Protein AF-A0A4Z1EQ55-F1 (afdb_monomer_lite)

Structure (mmCIF, N/CA/C/O backbone):
data_AF-A0A4Z1EQ55-F1
#
_entry.id   AF-A0A4Z1EQ55-F1
#
loop_
_atom_site.group_PDB
_atom_site.id
_atom_site.type_symbol
_atom_site.label_atom_id
_atom_site.label_alt_id
_atom_site.label_comp_id
_atom_site.label_asym_id
_atom_site.label_entity_id
_atom_site.label_seq_id
_atom_site.pdbx_PDB_ins_code
_atom_site.Cartn_x
_atom_site.Cartn_y
_atom_site.Cartn_z
_atom_site.occupancy
_atom_site.B_iso_or_equiv
_atom_site.auth_seq_id
_atom_site.auth_comp_id
_atom_site.auth_asym_id
_atom_site.auth_atom_id
_atom_site.pdbx_PDB_model_num
ATOM 1 N N . MET A 1 1 ? -54.665 20.980 45.631 1.00 41.47 1 MET A N 1
ATOM 2 C CA . MET A 1 1 ? -55.310 22.143 44.992 1.00 41.47 1 MET A CA 1
ATOM 3 C C . MET A 1 1 ? -54.298 23.265 45.057 1.00 41.47 1 MET A C 1
ATOM 5 O O . MET A 1 1 ? -54.030 23.751 46.146 1.00 41.47 1 MET A O 1
ATOM 9 N N . SER A 1 2 ? -53.637 23.536 43.936 1.00 49.72 2 SER A N 1
ATOM 10 C CA . SER A 1 2 ? -52.621 24.579 43.805 1.00 49.72 2 SER A CA 1
ATOM 11 C C . SER A 1 2 ? -53.107 25.503 42.703 1.00 49.72 2 SER A C 1
ATOM 13 O O . SER A 1 2 ? -53.212 25.076 41.554 1.00 49.72 2 SER A O 1
ATOM 15 N N . ASP A 1 3 ? -53.480 26.716 43.094 1.00 52.88 3 ASP A N 1
ATOM 16 C CA . ASP A 1 3 ? -53.973 27.743 42.189 1.00 52.88 3 ASP A CA 1
ATOM 17 C C . ASP A 1 3 ? -52.806 28.380 41.434 1.00 52.88 3 ASP A C 1
ATOM 19 O O . ASP A 1 3 ? -51.793 28.786 42.006 1.00 52.88 3 ASP A O 1
ATOM 23 N N . ILE A 1 4 ? -52.971 28.419 40.117 1.00 52.09 4 ILE A N 1
ATOM 24 C CA . ILE A 1 4 ? -52.091 29.052 39.144 1.00 52.09 4 ILE A CA 1
ATOM 25 C C . ILE A 1 4 ? -52.452 30.539 39.114 1.00 52.09 4 ILE A C 1
ATOM 27 O O . ILE A 1 4 ? -53.600 30.881 38.834 1.00 52.09 4 ILE A O 1
ATOM 31 N N . LEU A 1 5 ? -51.480 31.423 39.350 1.00 62.03 5 LEU A N 1
ATOM 32 C CA . LEU A 1 5 ? -51.608 32.843 39.025 1.00 62.03 5 LEU A CA 1
ATOM 33 C C . LEU A 1 5 ? -50.618 33.216 37.926 1.00 62.03 5 LEU A C 1
ATOM 35 O O . LEU A 1 5 ? -49.401 33.185 38.091 1.00 62.03 5 LEU A O 1
ATOM 39 N N . TYR A 1 6 ? -51.222 33.541 36.791 1.00 42.06 6 TYR A N 1
ATOM 40 C CA . TYR A 1 6 ? -50.649 34.104 35.585 1.00 42.06 6 TYR A CA 1
ATOM 41 C C . TYR A 1 6 ? -50.314 35.582 35.838 1.00 42.06 6 TYR A C 1
ATOM 43 O O . TYR A 1 6 ? -51.190 36.345 36.244 1.00 42.06 6 TYR A O 1
ATOM 51 N N . ILE A 1 7 ? -49.070 35.992 35.589 1.00 56.12 7 ILE A N 1
ATOM 52 C CA . ILE A 1 7 ? -48.689 37.402 35.447 1.00 56.12 7 ILE A CA 1
ATOM 53 C C . ILE A 1 7 ? -48.010 37.524 34.087 1.00 56.12 7 ILE A C 1
ATOM 55 O O . ILE A 1 7 ? -46.951 36.940 33.863 1.00 56.12 7 ILE A O 1
ATOM 59 N N . GLY A 1 8 ? -48.671 38.236 33.178 1.00 42.28 8 GLY A N 1
ATOM 60 C CA . GLY A 1 8 ? -48.109 38.648 31.900 1.00 42.28 8 GLY A CA 1
ATOM 61 C C . GLY A 1 8 ? -47.248 39.898 32.049 1.00 42.28 8 GLY A C 1
ATOM 62 O O . GLY A 1 8 ? -47.454 40.681 32.971 1.00 42.28 8 GLY A O 1
ATOM 63 N N . ASN A 1 9 ? -46.324 40.070 31.109 1.00 49.31 9 ASN A N 1
ATOM 64 C CA . ASN A 1 9 ? -45.778 41.357 30.697 1.00 49.31 9 ASN A CA 1
ATOM 65 C C . ASN A 1 9 ? -45.553 41.275 29.182 1.00 49.31 9 ASN A C 1
ATOM 67 O O . ASN A 1 9 ? -44.749 40.466 28.718 1.00 49.31 9 ASN A O 1
ATOM 71 N N . ASP A 1 10 ? -46.301 42.090 28.444 1.00 49.53 10 ASP A N 1
ATOM 72 C CA . ASP A 1 10 ? -46.053 42.424 27.045 1.00 49.53 10 ASP A CA 1
ATOM 73 C C . ASP A 1 10 ? -44.915 43.453 26.980 1.00 49.53 10 ASP A C 1
ATOM 75 O O . ASP A 1 10 ? -44.958 44.437 27.717 1.00 49.53 10 ASP A O 1
ATOM 79 N N . GLU A 1 11 ? -43.960 43.306 26.059 1.00 48.84 11 GLU A N 1
ATOM 80 C CA . GLU A 1 11 ? -43.305 44.472 25.454 1.00 48.84 11 GLU A CA 1
ATOM 81 C C . GLU A 1 11 ? -42.840 44.153 24.024 1.00 48.84 11 GLU A C 1
ATOM 83 O O . GLU A 1 11 ? -42.237 43.118 23.742 1.00 48.84 11 GLU A O 1
ATOM 88 N N . TYR A 1 12 ? -43.227 45.041 23.114 1.00 50.34 12 TYR A N 1
ATOM 89 C CA . TYR A 1 12 ? -43.152 44.955 21.659 1.00 50.34 12 TYR A CA 1
ATOM 90 C C . TYR A 1 12 ? -41.722 45.112 21.131 1.00 50.34 12 TYR A C 1
ATOM 92 O O . TYR A 1 12 ? -41.026 46.020 21.577 1.00 50.34 12 TYR A O 1
ATOM 100 N N . THR A 1 13 ? -41.343 44.390 20.065 1.00 44.62 13 THR A N 1
ATOM 101 C CA . THR A 1 13 ? -40.692 45.030 18.898 1.00 44.62 13 THR A CA 1
ATOM 102 C C . THR A 1 13 ? -40.701 44.160 17.627 1.00 44.62 13 THR A C 1
ATOM 104 O O . THR A 1 13 ? -40.292 43.007 17.614 1.00 44.62 13 THR A O 1
ATOM 107 N N . GLU A 1 14 ? -41.234 44.794 16.587 1.00 43.34 14 GLU A N 1
ATOM 108 C CA . GLU A 1 14 ? -41.278 44.584 15.133 1.00 43.34 14 GLU A CA 1
ATOM 109 C C . GLU A 1 14 ? -40.317 43.577 14.444 1.00 43.34 14 GLU A C 1
ATOM 111 O O . GLU A 1 14 ? -39.105 43.581 14.634 1.00 43.34 14 GLU A O 1
ATOM 116 N N . GLN A 1 15 ? -40.896 42.792 13.521 1.00 41.88 15 GLN A N 1
ATOM 117 C CA . GLN A 1 15 ? -40.267 42.220 12.309 1.00 41.88 15 GLN A CA 1
ATOM 118 C C . GLN A 1 15 ? -39.977 43.361 11.294 1.00 41.88 15 GLN A C 1
ATOM 120 O O . GLN A 1 15 ? -40.715 44.348 11.334 1.00 41.88 15 GLN A O 1
ATOM 125 N N . PRO A 1 16 ? -39.029 43.255 10.330 1.00 49.44 16 PRO A N 1
ATOM 126 C CA . PRO A 1 16 ? -39.141 42.261 9.257 1.00 49.44 16 PRO A CA 1
ATOM 127 C C . PRO A 1 16 ? -37.817 41.705 8.685 1.00 49.44 16 PRO A C 1
ATOM 129 O O . PRO A 1 16 ? -36.707 42.061 9.066 1.00 49.44 16 PRO A O 1
ATOM 132 N N . GLU A 1 17 ? -38.013 40.783 7.748 1.00 45.34 17 GLU A N 1
ATOM 133 C CA . GLU A 1 17 ? -37.066 40.123 6.854 1.00 45.34 17 GLU A CA 1
ATOM 134 C C . GLU A 1 17 ? -36.081 41.091 6.178 1.00 45.34 17 GLU A C 1
ATOM 136 O O . GLU A 1 17 ? -36.478 42.171 5.742 1.00 45.34 17 GLU A O 1
ATOM 141 N N . SER A 1 18 ? -34.825 40.669 5.997 1.00 42.12 18 SER A N 1
ATOM 142 C CA . SER A 1 18 ? -34.021 41.034 4.823 1.00 42.12 18 SER A CA 1
ATOM 143 C C . SER A 1 18 ? -32.826 40.102 4.635 1.00 42.12 18 SER A C 1
ATOM 145 O O . SER A 1 18 ? -32.145 39.692 5.573 1.00 42.12 18 SER A O 1
ATOM 147 N N . GLU A 1 19 ? -32.648 39.782 3.364 1.00 40.91 19 GLU A N 1
ATOM 148 C CA . GLU A 1 19 ? -31.704 38.897 2.702 1.00 40.91 19 GLU A CA 1
ATOM 149 C C . GLU A 1 19 ? -30.224 39.191 3.003 1.00 40.91 19 GLU A C 1
ATOM 151 O O . GLU A 1 19 ? -29.819 40.332 3.216 1.00 40.91 19 GLU A O 1
ATOM 156 N N . SER A 1 20 ? -29.383 38.156 2.913 1.00 40.06 20 SER A N 1
ATOM 157 C CA . SER A 1 20 ? -27.937 38.320 2.726 1.00 40.06 20 SER A CA 1
ATOM 158 C C . SER A 1 20 ? -27.418 37.304 1.705 1.00 40.06 20 SER A C 1
ATOM 160 O O . SER A 1 20 ? -27.041 36.179 2.021 1.00 40.06 20 SER A O 1
ATOM 162 N N . SER A 1 21 ? -27.501 37.738 0.449 1.00 45.59 21 SER A N 1
ATOM 163 C CA . SER A 1 21 ? -26.448 37.723 -0.571 1.00 45.59 21 SER A CA 1
ATOM 164 C C . SER A 1 21 ? -25.631 36.444 -0.797 1.00 45.59 21 SER A C 1
ATOM 166 O O . SER A 1 21 ? -24.535 36.250 -0.276 1.00 45.59 21 SER A O 1
ATOM 168 N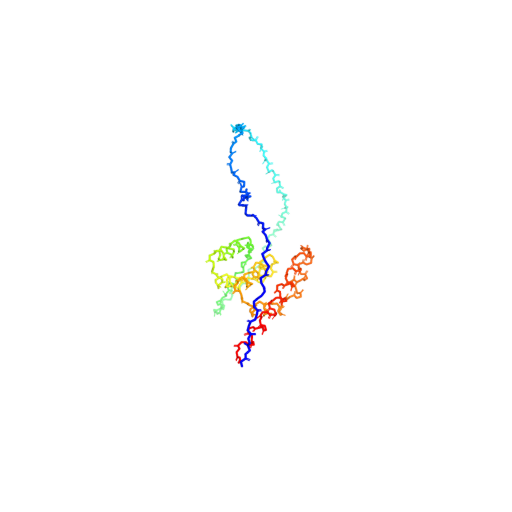 N . GLN A 1 22 ? -26.123 35.658 -1.751 1.00 47.44 22 GLN A N 1
ATOM 169 C CA . GLN A 1 22 ? -25.347 34.804 -2.648 1.00 47.44 22 GLN A CA 1
ATOM 170 C C . GLN A 1 22 ? -24.573 35.677 -3.662 1.00 47.44 22 GLN A C 1
ATOM 172 O O . GLN A 1 22 ? -25.186 36.560 -4.263 1.00 47.44 22 GLN A O 1
ATOM 177 N N . PRO A 1 23 ? -23.271 35.461 -3.931 1.00 48.38 23 PRO A N 1
ATOM 178 C CA . PRO A 1 23 ? -22.627 36.108 -5.067 1.00 48.38 23 PRO A CA 1
ATOM 179 C C . PRO A 1 23 ? -22.953 35.357 -6.365 1.00 48.38 23 PRO A C 1
ATOM 181 O O . PRO A 1 23 ? -22.662 34.170 -6.524 1.00 48.38 23 PRO A O 1
ATOM 184 N N . GLN A 1 24 ? -23.598 36.081 -7.281 1.00 40.09 24 GLN A N 1
ATOM 185 C CA . GLN A 1 24 ? -23.913 35.670 -8.644 1.00 40.09 24 GLN A CA 1
ATOM 186 C C . GLN A 1 24 ? -22.672 35.748 -9.545 1.00 40.09 24 GLN A C 1
ATOM 188 O O . GLN A 1 24 ? -21.879 36.686 -9.474 1.00 40.09 24 GLN A O 1
ATOM 193 N N . ASN A 1 25 ? -22.557 34.757 -10.428 1.00 40.97 25 ASN A N 1
ATOM 194 C CA . ASN A 1 25 ? -21.800 34.832 -11.673 1.00 40.97 25 ASN A CA 1
ATOM 195 C C . ASN A 1 25 ? -22.333 35.977 -12.552 1.00 40.97 25 ASN A C 1
ATOM 197 O O . ASN A 1 25 ? -23.548 36.099 -12.662 1.00 40.97 25 ASN A O 1
ATOM 201 N N . GLU A 1 26 ? -21.459 36.715 -13.246 1.00 38.34 26 GLU A N 1
ATOM 202 C CA . GLU A 1 26 ? -21.449 36.762 -14.722 1.00 38.34 26 GLU A CA 1
ATOM 203 C C . GLU A 1 26 ? -20.307 37.618 -15.319 1.00 38.34 26 GLU A C 1
ATOM 205 O O . GLU A 1 26 ? -19.954 38.692 -14.840 1.00 38.34 26 GLU A O 1
ATOM 210 N N . LEU A 1 27 ? -19.742 37.037 -16.383 1.00 39.22 27 LEU A N 1
ATOM 211 C CA . LEU A 1 27 ? -19.024 37.549 -17.558 1.00 39.22 27 LEU A CA 1
ATOM 212 C C . LEU A 1 27 ? -18.796 39.066 -17.753 1.00 39.22 27 LEU A C 1
ATOM 214 O O . LEU A 1 27 ? -19.738 39.844 -17.829 1.00 39.22 27 LEU A O 1
ATOM 218 N N . ALA A 1 28 ? -17.565 39.435 -18.140 1.00 36.38 28 ALA A N 1
ATOM 219 C CA . ALA A 1 28 ? -17.163 39.626 -19.552 1.00 36.38 28 ALA A CA 1
ATOM 220 C C . ALA A 1 28 ? -15.794 40.336 -19.639 1.00 36.38 28 ALA A C 1
ATOM 222 O O . ALA A 1 28 ? -15.594 41.405 -19.071 1.00 36.38 28 ALA A O 1
ATOM 223 N N . GLY A 1 29 ? -14.852 39.759 -20.386 1.00 34.16 29 GLY A N 1
ATOM 224 C CA . GLY A 1 29 ? -13.525 40.338 -20.602 1.00 34.16 29 GLY A CA 1
ATOM 225 C C . GLY A 1 29 ? -12.756 39.555 -21.653 1.00 34.16 29 GLY A C 1
ATOM 226 O O . GLY A 1 29 ? -11.871 38.769 -21.334 1.00 34.16 29 GLY A O 1
ATOM 227 N N . ASP A 1 30 ? -13.169 39.749 -22.899 1.00 40.00 30 ASP A N 1
ATOM 228 C CA . ASP A 1 30 ? -12.551 39.262 -24.127 1.00 40.00 30 ASP A CA 1
ATOM 229 C C . ASP A 1 30 ? -11.051 39.623 -24.156 1.00 40.00 30 ASP A C 1
ATOM 231 O O . ASP A 1 30 ? -10.680 40.797 -24.125 1.00 40.00 30 ASP A O 1
ATOM 235 N N . SER A 1 31 ? -10.167 38.624 -24.174 1.00 45.56 31 SER A N 1
ATOM 236 C CA . SER A 1 31 ? -8.746 38.845 -24.445 1.00 45.56 31 SER A CA 1
ATOM 237 C C . SER A 1 31 ? -8.184 37.663 -25.216 1.00 45.56 31 SER A C 1
ATOM 239 O O . SER A 1 31 ? -7.894 36.591 -24.681 1.00 45.56 31 SER A O 1
ATOM 241 N N . LYS A 1 32 ? -8.090 37.897 -26.525 1.00 45.12 32 LYS A N 1
ATOM 242 C CA . LYS A 1 32 ? -7.443 37.060 -27.528 1.00 45.12 32 LYS A CA 1
ATOM 243 C C . LYS A 1 32 ? -6.110 36.524 -27.008 1.00 45.12 32 LYS A C 1
ATOM 245 O O . LYS A 1 32 ? -5.198 37.293 -26.710 1.00 45.12 32 LYS A O 1
ATOM 250 N N . ARG A 1 33 ? -5.960 35.202 -26.985 1.00 37.28 33 ARG A N 1
ATOM 251 C CA . ARG A 1 33 ? -4.644 34.579 -27.119 1.00 37.28 33 ARG A CA 1
ATOM 252 C C . ARG A 1 33 ? -4.608 33.865 -28.452 1.00 37.28 33 ARG A C 1
ATOM 254 O O . ARG A 1 33 ? -5.197 32.803 -28.626 1.00 37.28 33 ARG A O 1
ATOM 261 N N . ASP A 1 34 ? -3.956 34.538 -29.388 1.00 33.38 34 ASP A N 1
ATOM 262 C CA . ASP A 1 34 ? -3.572 34.007 -30.679 1.00 33.38 34 ASP A CA 1
ATOM 263 C C . ASP A 1 34 ? -2.759 32.723 -30.486 1.00 33.38 34 ASP A C 1
ATOM 265 O O . ASP A 1 34 ? -1.694 32.722 -29.866 1.00 33.38 34 ASP A O 1
ATOM 269 N N . CYS A 1 35 ? -3.246 31.629 -31.065 1.00 41.94 35 CYS A N 1
ATOM 270 C CA . CYS A 1 35 ? -2.366 30.562 -31.502 1.00 41.94 35 CYS A CA 1
ATOM 271 C C . CYS A 1 35 ? -1.587 31.079 -32.712 1.00 41.94 35 CYS A C 1
ATOM 273 O O . CYS A 1 35 ? -2.174 31.381 -33.750 1.00 41.94 35 CYS A O 1
ATOM 275 N N . SER A 1 36 ? -0.261 31.102 -32.617 1.00 38.44 36 SER A N 1
ATOM 276 C CA . SER A 1 36 ? 0.576 30.864 -33.790 1.00 38.44 36 SER A CA 1
ATOM 277 C C . SER A 1 36 ? 1.724 29.906 -33.439 1.00 38.44 36 SER A C 1
ATOM 279 O O . SER A 1 36 ? 2.259 29.972 -32.332 1.00 38.44 36 SER A O 1
ATOM 281 N N . PRO A 1 37 ? 2.036 28.955 -34.341 1.00 50.50 37 PRO A N 1
ATOM 282 C CA . PRO A 1 37 ? 3.027 27.903 -34.138 1.00 50.50 37 PRO A CA 1
ATOM 283 C C . PRO A 1 37 ? 4.438 28.396 -34.508 1.00 50.50 37 PRO A C 1
ATOM 285 O O . PRO A 1 37 ? 4.614 29.548 -34.906 1.00 50.50 37 PRO A O 1
ATOM 288 N N . THR A 1 38 ? 5.402 27.464 -34.519 1.00 33.69 38 THR A N 1
ATOM 289 C CA . THR A 1 38 ? 6.819 27.582 -34.948 1.00 33.69 38 THR A CA 1
ATOM 290 C C . THR A 1 38 ? 7.734 28.203 -33.871 1.00 33.69 38 THR A C 1
ATOM 292 O O . THR A 1 38 ? 7.458 29.280 -33.369 1.00 33.69 38 THR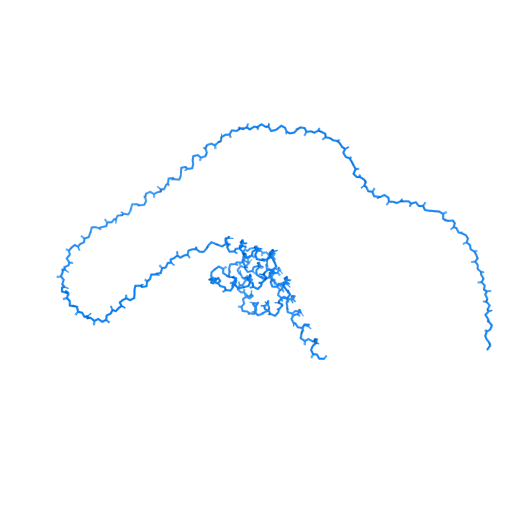 A O 1
ATOM 295 N N . LYS A 1 39 ? 8.853 27.596 -33.459 1.00 39.53 39 LYS A N 1
ATOM 296 C CA . LYS A 1 39 ? 9.861 26.898 -34.263 1.00 39.53 39 LYS A CA 1
ATOM 297 C C . LYS A 1 39 ? 10.538 25.752 -33.511 1.00 39.53 39 LYS A C 1
ATOM 299 O O . LYS A 1 39 ? 10.692 25.794 -32.296 1.00 39.53 39 LYS A O 1
ATOM 304 N N . GLU A 1 40 ? 10.931 24.775 -34.319 1.00 50.94 40 GLU A N 1
ATOM 305 C CA . GLU A 1 40 ? 12.037 23.843 -34.129 1.00 50.94 40 GLU A CA 1
ATOM 306 C C . GLU A 1 40 ? 13.169 24.487 -33.320 1.00 50.94 40 GLU A C 1
ATOM 308 O O . GLU A 1 40 ? 13.672 25.545 -33.706 1.00 50.94 40 GLU A O 1
ATOM 313 N N . ASP A 1 41 ? 13.577 23.838 -32.230 1.00 38.97 41 ASP A N 1
ATOM 314 C CA . ASP A 1 41 ? 14.951 23.970 -31.774 1.00 38.97 41 ASP A CA 1
ATOM 315 C C . ASP A 1 41 ? 15.560 22.582 -31.595 1.00 38.97 41 ASP A C 1
ATOM 317 O O . ASP A 1 41 ? 15.023 21.670 -30.959 1.00 38.97 41 ASP A O 1
ATOM 321 N N . ASP A 1 42 ? 16.660 22.441 -32.305 1.00 53.88 42 ASP A N 1
ATOM 322 C CA . ASP A 1 42 ? 17.276 21.227 -32.787 1.00 53.88 42 ASP A CA 1
ATOM 323 C C . ASP A 1 42 ? 18.209 20.727 -31.683 1.00 53.88 42 ASP A C 1
ATOM 325 O O . ASP A 1 42 ? 19.401 21.041 -31.647 1.00 53.88 42 ASP A O 1
ATOM 329 N N . THR A 1 43 ? 17.672 19.989 -30.704 1.00 43.53 43 THR A N 1
ATOM 330 C CA . THR A 1 43 ? 18.524 19.391 -29.668 1.00 43.53 43 THR A CA 1
ATOM 331 C C . THR A 1 43 ? 19.165 18.133 -30.231 1.00 43.53 43 THR A C 1
ATOM 333 O O . THR A 1 43 ? 18.729 17.003 -30.011 1.00 43.53 43 THR A O 1
ATOM 336 N N . LYS A 1 44 ? 20.248 18.365 -30.972 1.00 47.00 44 LYS A N 1
ATOM 337 C CA . LYS A 1 44 ? 21.271 17.392 -31.331 1.00 47.00 44 LYS A CA 1
ATOM 338 C C . LYS A 1 44 ? 21.839 16.784 -30.046 1.00 47.00 44 LYS A C 1
ATOM 340 O O . LYS A 1 44 ? 22.859 17.227 -29.523 1.00 47.00 44 LYS A O 1
ATOM 345 N N . SER A 1 45 ? 21.154 15.766 -29.533 1.00 44.88 45 SER A N 1
ATOM 346 C CA . SER A 1 45 ? 21.609 14.918 -28.435 1.00 44.88 45 SER A CA 1
ATOM 347 C C . SER A 1 45 ? 22.738 14.029 -28.952 1.00 44.88 45 SER A C 1
ATOM 349 O O . SER A 1 45 ? 22.564 12.872 -29.329 1.00 44.88 45 SER A O 1
ATOM 351 N N . GLY A 1 46 ? 23.921 14.629 -29.068 1.00 37.31 46 GLY A N 1
ATOM 352 C CA . GLY A 1 46 ? 25.170 13.931 -29.312 1.00 37.31 46 GLY A CA 1
ATOM 353 C C . GLY A 1 46 ? 25.637 13.261 -28.028 1.00 37.31 46 GLY A C 1
ATOM 354 O O . GLY A 1 46 ? 26.576 13.741 -27.398 1.00 37.31 46 GLY A O 1
ATOM 355 N N . PHE A 1 47 ? 25.007 12.150 -27.644 1.00 37.03 47 PHE A N 1
ATOM 356 C CA . PHE A 1 47 ? 25.629 11.229 -26.697 1.00 37.03 47 PHE A CA 1
ATOM 357 C C . PHE A 1 47 ? 26.774 10.512 -27.412 1.00 37.03 47 PHE A C 1
ATOM 359 O O . PHE A 1 47 ? 26.604 9.497 -28.085 1.00 37.03 47 PHE A O 1
ATOM 366 N N . ILE A 1 48 ? 27.967 11.091 -27.285 1.00 35.81 48 ILE A N 1
ATOM 367 C CA . ILE A 1 48 ? 29.223 10.411 -27.576 1.00 35.81 48 ILE A CA 1
ATOM 368 C C . ILE A 1 48 ? 29.360 9.299 -26.534 1.00 35.81 48 ILE A C 1
ATOM 370 O O . ILE A 1 48 ? 29.797 9.541 -25.409 1.00 35.81 48 ILE A O 1
ATOM 374 N N . PHE A 1 49 ? 28.981 8.074 -26.902 1.00 37.31 49 PHE A N 1
ATOM 375 C CA . PHE A 1 49 ? 29.414 6.894 -26.167 1.00 37.31 49 PHE A CA 1
ATOM 376 C C . PHE A 1 49 ? 30.943 6.854 -26.214 1.00 37.31 49 PHE A C 1
ATOM 378 O O . PHE A 1 49 ? 31.559 6.795 -27.282 1.00 37.31 49 PHE A O 1
ATOM 385 N N . ARG A 1 50 ? 31.565 6.938 -25.036 1.00 43.16 50 ARG A N 1
ATOM 386 C CA . ARG A 1 50 ? 32.985 6.639 -24.868 1.00 43.16 50 ARG A CA 1
ATOM 387 C C . ARG A 1 50 ? 33.223 5.219 -25.376 1.00 43.16 50 ARG A C 1
ATOM 389 O O . ARG A 1 50 ? 32.646 4.272 -24.857 1.00 43.16 50 ARG A O 1
ATOM 396 N N . ASN A 1 51 ? 34.099 5.090 -26.370 1.00 38.47 51 ASN A N 1
ATOM 397 C CA . ASN A 1 51 ? 34.714 3.821 -26.738 1.00 38.47 51 ASN A CA 1
ATOM 398 C C . ASN A 1 51 ? 35.520 3.308 -25.539 1.00 38.47 51 ASN A C 1
ATOM 400 O O . ASN A 1 51 ? 36.674 3.700 -25.346 1.00 38.47 51 ASN A O 1
ATOM 404 N N . GLU A 1 52 ? 34.929 2.424 -24.742 1.00 44.25 52 GLU A N 1
ATOM 405 C CA . GLU A 1 52 ? 35.707 1.561 -23.868 1.00 44.25 52 GLU A CA 1
ATOM 406 C C . GLU A 1 52 ? 36.320 0.452 -24.717 1.00 44.25 52 GLU A C 1
ATOM 408 O O . GLU A 1 52 ? 35.672 -0.443 -25.257 1.00 44.25 52 GLU A O 1
ATOM 413 N N . LYS A 1 53 ? 37.627 0.600 -24.897 1.00 44.69 53 LYS A N 1
ATOM 414 C CA . LYS A 1 53 ? 38.530 -0.313 -25.576 1.00 44.69 53 LYS A CA 1
ATOM 415 C C . LYS A 1 53 ? 38.545 -1.652 -24.831 1.00 44.69 53 LYS A C 1
ATOM 417 O O . LYS A 1 53 ? 39.402 -1.872 -23.981 1.00 44.69 53 LYS A O 1
ATOM 422 N N . SER A 1 54 ? 37.622 -2.552 -25.164 1.00 45.78 54 SER A N 1
ATOM 423 C CA . SER A 1 54 ? 37.720 -3.962 -24.780 1.00 45.78 54 SER A CA 1
ATOM 424 C C . SER A 1 54 ? 38.878 -4.608 -25.540 1.00 45.78 54 SER A C 1
ATOM 426 O O . SER A 1 54 ? 38.770 -4.975 -26.709 1.00 45.78 54 SER A O 1
ATOM 428 N N . LEU A 1 55 ? 40.029 -4.696 -24.876 1.00 45.84 55 LEU A N 1
ATOM 429 C CA . LEU A 1 55 ? 41.164 -5.515 -25.288 1.00 45.84 55 LEU A CA 1
ATOM 430 C C . LEU A 1 55 ? 40.814 -6.986 -25.026 1.00 45.84 55 LEU A C 1
ATOM 432 O O . LEU A 1 55 ? 41.064 -7.506 -23.942 1.00 45.84 55 LEU A O 1
ATOM 436 N N . ALA A 1 56 ? 40.232 -7.657 -26.019 1.00 39.72 56 ALA A N 1
ATOM 437 C CA . ALA A 1 56 ? 40.161 -9.113 -26.025 1.00 39.72 56 ALA A CA 1
ATOM 438 C C . ALA A 1 56 ? 41.565 -9.675 -26.311 1.00 39.72 56 ALA A C 1
ATOM 440 O O . ALA A 1 56 ? 42.128 -9.464 -27.387 1.00 39.72 56 ALA A O 1
ATOM 441 N N . ALA A 1 57 ? 42.150 -10.349 -25.320 1.00 47.34 57 ALA A N 1
ATOM 442 C CA . ALA A 1 57 ? 43.373 -11.130 -25.482 1.00 47.34 57 ALA A CA 1
ATOM 443 C C . ALA A 1 57 ? 43.093 -12.399 -26.320 1.00 47.34 57 ALA A C 1
ATOM 445 O O . ALA A 1 57 ? 41.980 -12.927 -26.269 1.00 47.34 57 ALA A O 1
ATOM 446 N N . PRO A 1 58 ? 44.070 -12.897 -27.103 1.00 42.44 58 PRO A N 1
ATOM 447 C CA . PRO A 1 58 ? 43.856 -14.010 -28.018 1.00 42.44 58 PRO A CA 1
ATOM 448 C C . PRO A 1 58 ? 43.697 -15.346 -27.283 1.00 42.44 58 PRO A C 1
ATOM 450 O O . PRO A 1 58 ? 44.384 -15.641 -26.306 1.00 42.44 58 PRO A O 1
ATOM 453 N N . ILE A 1 59 ? 42.784 -16.152 -27.819 1.00 48.53 59 ILE A N 1
ATOM 454 C CA . ILE A 1 59 ? 42.462 -17.520 -27.420 1.00 48.53 59 ILE A CA 1
ATOM 455 C C . ILE A 1 59 ? 43.725 -18.384 -27.541 1.00 48.53 59 ILE A C 1
ATOM 457 O O . ILE A 1 59 ? 44.328 -18.467 -28.611 1.00 48.53 59 ILE A O 1
ATOM 461 N N . SER A 1 60 ? 44.127 -19.024 -26.442 1.00 37.66 60 SER A N 1
ATOM 462 C CA . SER A 1 60 ? 45.201 -20.018 -26.437 1.00 37.66 60 SER A CA 1
ATOM 463 C C . SER A 1 60 ? 44.617 -21.396 -26.743 1.00 37.66 60 SER A C 1
ATOM 465 O O . SER A 1 60 ? 44.008 -22.025 -25.882 1.00 37.66 60 SER A O 1
ATOM 467 N N . GLU A 1 61 ? 44.822 -21.870 -27.970 1.00 48.12 61 GLU A N 1
ATOM 468 C CA . GLU A 1 61 ? 44.592 -23.259 -28.373 1.00 48.12 61 GLU A CA 1
ATOM 469 C C . GLU A 1 61 ? 45.611 -24.210 -27.721 1.00 48.12 61 GLU A C 1
ATOM 471 O O . GLU A 1 61 ? 46.806 -24.177 -28.030 1.00 48.12 61 GLU A O 1
ATOM 476 N N . ARG A 1 62 ? 45.122 -25.078 -26.832 1.00 36.25 62 ARG A N 1
ATOM 477 C CA . ARG A 1 62 ? 45.624 -26.427 -26.485 1.00 36.25 62 ARG A CA 1
ATOM 478 C C . ARG A 1 62 ? 44.742 -26.903 -25.327 1.00 36.25 62 ARG A C 1
ATOM 480 O O . ARG A 1 62 ? 44.573 -26.164 -24.374 1.00 36.25 62 ARG A O 1
ATOM 487 N N . GLU A 1 63 ? 44.095 -28.058 -25.323 1.00 35.00 63 GLU A N 1
ATOM 488 C CA . GLU A 1 63 ? 44.531 -29.378 -25.760 1.00 35.00 63 GLU A CA 1
ATOM 489 C C . GLU A 1 63 ? 43.292 -30.294 -25.694 1.00 35.00 63 GLU A C 1
ATOM 491 O O . GLU A 1 63 ? 42.535 -30.254 -24.725 1.00 35.00 63 GLU A O 1
ATOM 496 N N . ILE A 1 64 ? 43.043 -31.074 -26.748 1.00 50.50 64 ILE A N 1
ATOM 497 C CA . ILE A 1 64 ? 41.924 -32.020 -26.822 1.00 50.50 64 ILE A CA 1
ATOM 498 C C . ILE A 1 64 ? 42.312 -33.249 -25.999 1.00 50.50 64 ILE A C 1
ATOM 500 O O . ILE A 1 64 ? 43.202 -33.994 -26.402 1.00 50.50 64 ILE A O 1
ATOM 504 N N . ALA A 1 65 ? 41.637 -33.485 -24.876 1.00 40.88 65 ALA A N 1
ATOM 505 C CA . ALA A 1 65 ? 41.770 -34.728 -24.126 1.00 40.88 65 ALA A CA 1
ATOM 506 C C . ALA A 1 65 ? 40.390 -35.300 -23.771 1.00 40.88 65 ALA A C 1
ATOM 508 O O . ALA A 1 65 ? 39.744 -34.887 -22.816 1.00 40.88 65 ALA A O 1
ATOM 509 N N . ASN A 1 66 ? 40.014 -36.302 -24.569 1.00 44.72 66 ASN A N 1
ATOM 510 C CA . ASN A 1 66 ? 39.211 -37.476 -24.225 1.00 44.72 66 ASN A CA 1
ATOM 511 C C . ASN A 1 66 ? 37.760 -37.254 -23.768 1.00 44.72 66 ASN A C 1
ATOM 513 O O . ASN A 1 66 ? 37.451 -37.121 -22.587 1.00 44.72 66 ASN A O 1
ATOM 517 N N . PHE A 1 67 ? 36.861 -37.391 -24.748 1.00 43.59 67 PHE A N 1
ATOM 518 C CA . PHE A 1 67 ? 35.486 -37.837 -24.548 1.00 43.59 67 PHE A CA 1
ATOM 519 C C . PHE A 1 67 ? 35.482 -39.197 -23.834 1.00 43.59 67 PHE A C 1
ATOM 521 O O . PHE A 1 67 ? 35.741 -40.233 -24.444 1.00 43.59 67 PHE A O 1
ATOM 528 N N . ALA A 1 68 ? 35.174 -39.186 -22.542 1.00 44.75 68 ALA A N 1
ATOM 529 C CA . ALA A 1 68 ? 34.625 -40.338 -21.847 1.00 44.75 68 ALA A CA 1
ATOM 530 C C . ALA A 1 68 ? 33.155 -40.017 -21.555 1.00 44.75 68 ALA A C 1
ATOM 532 O O . ALA A 1 68 ? 32.839 -39.275 -20.628 1.00 44.75 68 ALA A O 1
ATOM 533 N N . GLU A 1 69 ? 32.266 -40.528 -22.408 1.00 47.59 69 GLU A N 1
ATOM 534 C CA . GLU A 1 69 ? 30.820 -40.493 -22.205 1.00 47.59 69 GLU A CA 1
ATOM 535 C C . GLU A 1 69 ? 30.457 -41.313 -20.960 1.00 47.59 69 GLU A C 1
ATOM 537 O O . GLU A 1 69 ? 30.542 -42.542 -20.954 1.00 47.59 69 GLU A O 1
ATOM 542 N N . THR A 1 70 ? 30.017 -40.639 -19.901 1.00 52.75 70 THR A N 1
ATOM 543 C CA . THR A 1 70 ? 29.178 -41.244 -18.864 1.00 52.75 70 THR A CA 1
ATOM 544 C C . THR A 1 70 ? 27.715 -40.905 -19.170 1.00 52.75 70 THR A C 1
ATOM 546 O O . THR A 1 70 ? 27.339 -39.731 -19.162 1.00 52.75 70 THR A O 1
ATOM 549 N N . PRO A 1 71 ? 26.849 -41.896 -19.450 1.00 53.69 71 PRO A N 1
ATOM 550 C CA . PRO A 1 71 ? 25.435 -41.639 -19.672 1.00 53.69 71 PRO A CA 1
ATOM 551 C C . PRO A 1 71 ? 24.761 -41.512 -18.304 1.00 53.69 71 PRO A C 1
ATOM 553 O O . PRO A 1 71 ? 24.580 -42.507 -17.604 1.00 53.69 71 PRO A O 1
ATOM 556 N N . GLY A 1 72 ? 24.420 -40.292 -17.885 1.00 55.38 72 GLY A N 1
ATOM 557 C CA . GLY A 1 72 ? 23.681 -40.139 -16.628 1.00 55.38 72 GLY A CA 1
ATOM 558 C C . GLY A 1 72 ? 23.543 -38.753 -16.012 1.00 55.38 72 GLY A C 1
ATOM 559 O O . GLY A 1 72 ? 23.115 -38.684 -14.866 1.00 55.38 72 GLY A O 1
ATOM 560 N N . SER A 1 73 ? 23.865 -37.658 -16.704 1.00 55.56 73 SER A N 1
ATOM 561 C CA . SER A 1 73 ? 23.582 -36.317 -16.181 1.00 55.56 73 SER A CA 1
ATOM 562 C C . SER A 1 73 ? 22.686 -35.566 -17.153 1.00 55.56 73 SER A C 1
ATOM 564 O O . SER A 1 73 ? 23.143 -35.045 -18.168 1.00 55.56 73 SER A O 1
ATOM 566 N N . THR A 1 74 ? 21.384 -35.534 -16.858 1.00 66.19 74 THR A N 1
ATOM 567 C CA . THR A 1 74 ? 20.508 -34.493 -17.408 1.00 66.19 74 THR A CA 1
ATOM 568 C C . THR A 1 74 ? 20.948 -33.196 -16.739 1.00 66.19 74 THR A C 1
ATOM 570 O O . THR A 1 74 ? 20.478 -32.866 -15.655 1.00 66.19 74 THR A O 1
ATOM 573 N N . GLY A 1 75 ? 21.946 -32.530 -17.322 1.00 63.50 75 GLY A N 1
ATOM 574 C CA . GLY A 1 75 ? 22.451 -31.263 -16.814 1.00 63.50 75 GLY A CA 1
ATOM 575 C C . GLY A 1 75 ? 21.339 -30.227 -16.892 1.00 63.50 75 GLY A C 1
ATOM 576 O O . GLY A 1 75 ? 20.948 -29.826 -17.986 1.00 63.50 75 GLY A O 1
ATOM 577 N N . SER A 1 76 ? 20.791 -29.824 -15.747 1.00 73.50 76 SER A N 1
ATOM 578 C CA . SER A 1 76 ? 19.889 -28.680 -15.703 1.00 73.50 76 SER A CA 1
ATOM 579 C C . SER A 1 76 ? 20.705 -27.432 -16.025 1.00 73.50 76 SER A C 1
ATOM 581 O O . SER A 1 76 ? 21.595 -27.055 -15.263 1.00 73.50 76 SER A O 1
ATOM 583 N N . MET A 1 77 ? 20.427 -26.806 -17.166 1.00 79.88 77 MET A N 1
ATOM 584 C CA . MET A 1 77 ? 20.945 -25.479 -17.472 1.00 79.88 77 MET A CA 1
ATOM 585 C C . MET A 1 77 ? 20.098 -24.469 -16.699 1.00 79.88 77 MET A C 1
ATOM 587 O O . MET A 1 77 ? 18.976 -24.165 -17.098 1.00 79.88 77 MET A O 1
ATOM 591 N N . GLU A 1 78 ? 20.605 -24.010 -15.558 1.00 78.00 78 GLU A N 1
ATOM 592 C CA . GLU A 1 78 ? 19.999 -22.906 -14.820 1.00 78.00 78 GLU A CA 1
ATOM 593 C C . GLU A 1 78 ? 20.308 -21.604 -15.565 1.00 78.00 78 GLU A C 1
ATOM 595 O O . GLU A 1 78 ? 21.468 -21.249 -15.769 1.00 78.00 78 GLU A O 1
ATOM 600 N N . VAL A 1 79 ? 19.259 -20.929 -16.036 1.00 78.06 79 VAL A N 1
ATOM 601 C CA . VAL A 1 79 ? 19.355 -19.619 -16.685 1.00 78.06 79 VAL A CA 1
ATOM 602 C C . VAL A 1 79 ? 18.788 -18.599 -15.710 1.00 78.06 79 VAL A C 1
ATOM 604 O O . VAL A 1 79 ? 17.577 -18.549 -15.495 1.00 78.06 79 VAL A O 1
ATOM 607 N N . THR A 1 80 ? 19.664 -17.803 -15.108 1.00 72.25 80 THR A N 1
ATOM 608 C CA . THR A 1 80 ? 19.283 -16.657 -14.282 1.00 72.25 80 THR A CA 1
ATOM 609 C C . THR A 1 80 ? 19.092 -15.447 -15.189 1.00 72.25 80 THR A C 1
ATOM 611 O O . THR A 1 80 ? 20.004 -15.070 -15.925 1.00 72.25 80 THR A O 1
ATOM 614 N N . PHE A 1 81 ? 17.901 -14.855 -15.163 1.00 71.81 81 PHE A N 1
ATOM 615 C CA . PHE A 1 81 ? 17.636 -13.586 -15.831 1.00 71.81 81 PHE A CA 1
ATOM 616 C C . PHE A 1 81 ? 17.771 -12.459 -14.812 1.00 71.81 81 PHE A C 1
ATOM 618 O O . PHE A 1 81 ? 17.066 -12.455 -13.803 1.00 71.81 81 PHE A O 1
ATOM 625 N N . ASP A 1 82 ? 18.633 -11.491 -15.106 1.00 67.12 82 ASP A N 1
ATOM 626 C CA . ASP A 1 82 ? 18.706 -10.236 -14.362 1.00 67.12 82 ASP A CA 1
ATOM 627 C C . ASP A 1 82 ? 17.560 -9.333 -14.839 1.00 67.12 82 ASP A C 1
ATOM 629 O O . ASP A 1 82 ? 17.714 -8.493 -15.726 1.00 67.12 82 ASP A O 1
ATOM 633 N N . CYS A 1 83 ? 16.356 -9.588 -14.328 1.00 63.28 83 CYS A N 1
ATOM 634 C CA . CYS A 1 83 ? 15.191 -8.757 -14.604 1.00 63.28 83 CYS A CA 1
ATOM 635 C C . CYS A 1 83 ? 15.219 -7.522 -13.699 1.00 63.28 83 CYS A C 1
ATOM 637 O O . CYS A 1 83 ? 15.022 -7.631 -12.491 1.00 63.28 83 CYS A O 1
ATOM 639 N N . GLU A 1 84 ? 15.434 -6.349 -14.289 1.00 74.94 84 GLU A N 1
ATOM 640 C CA . GLU A 1 84 ? 15.229 -5.071 -13.611 1.00 74.94 84 GLU A CA 1
ATOM 641 C C . GLU A 1 84 ? 13.725 -4.763 -13.585 1.00 74.94 84 GLU A C 1
ATOM 643 O O . GLU A 1 84 ? 13.060 -4.743 -14.624 1.00 74.94 84 GLU A O 1
ATOM 648 N N . TYR A 1 85 ? 13.167 -4.599 -12.386 1.00 78.19 85 TYR A N 1
ATOM 649 C CA . TYR A 1 85 ? 11.749 -4.300 -12.203 1.00 78.19 85 TYR A CA 1
ATOM 650 C C . TYR A 1 85 ? 11.524 -2.793 -12.321 1.00 78.19 85 TYR A C 1
ATOM 652 O O . TYR A 1 85 ? 12.132 -2.017 -11.586 1.00 78.19 85 TYR A O 1
ATOM 660 N N . ASP A 1 86 ? 10.623 -2.382 -13.212 1.00 88.75 86 ASP A N 1
ATOM 661 C CA . ASP A 1 86 ? 10.238 -0.978 -13.346 1.00 88.75 86 ASP A CA 1
ATOM 662 C C . ASP A 1 86 ? 9.225 -0.586 -12.264 1.00 88.75 86 ASP A C 1
ATOM 664 O O . ASP A 1 86 ? 8.041 -0.914 -12.359 1.00 88.75 86 ASP A O 1
ATOM 668 N N . LEU A 1 87 ? 9.699 0.117 -11.233 1.00 91.12 87 LEU A N 1
ATOM 669 C CA . LEU A 1 87 ? 8.879 0.589 -10.117 1.00 91.12 87 LEU A CA 1
ATOM 670 C C . LEU A 1 87 ? 7.650 1.384 -10.578 1.00 91.12 87 LEU A C 1
ATOM 672 O O . LEU A 1 87 ? 6.564 1.171 -10.037 1.00 91.12 87 LEU A O 1
ATOM 676 N N . GLU A 1 88 ? 7.802 2.256 -11.577 1.00 93.81 88 GLU A N 1
ATOM 677 C CA . GLU A 1 88 ? 6.724 3.140 -12.038 1.00 93.81 88 GLU A CA 1
ATOM 678 C C . GLU A 1 88 ? 5.539 2.325 -12.569 1.00 93.81 88 GLU A C 1
ATOM 680 O O . GLU A 1 88 ? 4.390 2.568 -12.197 1.00 93.81 88 GLU A O 1
ATOM 685 N N . THR A 1 89 ? 5.819 1.279 -13.354 1.00 93.94 89 THR A N 1
ATOM 686 C CA . THR A 1 89 ? 4.790 0.362 -13.864 1.00 93.94 89 THR A CA 1
ATOM 687 C C . THR A 1 89 ? 3.996 -0.293 -12.724 1.00 93.94 89 THR A C 1
ATOM 689 O O . THR A 1 89 ? 2.769 -0.405 -12.801 1.00 93.94 89 THR A O 1
ATOM 692 N N . TYR A 1 90 ? 4.660 -0.710 -11.640 1.00 94.88 90 TYR A N 1
ATOM 693 C CA . TYR A 1 90 ? 3.976 -1.320 -10.494 1.00 94.88 90 TYR A CA 1
ATOM 694 C C . TYR A 1 90 ? 3.141 -0.312 -9.702 1.00 94.88 90 TYR A C 1
ATOM 696 O O . TYR A 1 90 ? 2.021 -0.643 -9.302 1.00 94.88 90 TYR A O 1
ATOM 704 N N . LEU A 1 91 ? 3.644 0.909 -9.503 1.00 96.06 91 LEU A N 1
ATOM 705 C CA . LEU A 1 91 ? 2.896 1.984 -8.847 1.00 96.06 91 LEU A CA 1
ATOM 706 C C . LEU A 1 91 ? 1.657 2.375 -9.660 1.00 96.06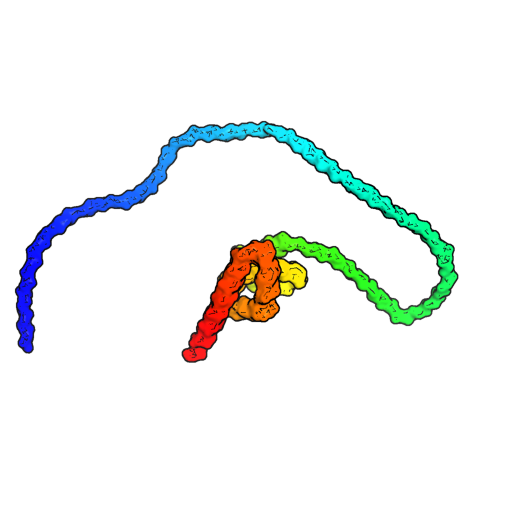 91 LEU A C 1
ATOM 708 O O . LEU A 1 91 ? 0.564 2.511 -9.100 1.00 96.06 91 LEU A O 1
ATOM 712 N N . GLU A 1 92 ? 1.778 2.480 -10.987 1.00 97.19 92 GLU A N 1
ATOM 713 C CA . GLU A 1 92 ? 0.642 2.764 -11.865 1.00 97.19 92 GLU A CA 1
ATOM 714 C C . GLU A 1 92 ? -0.423 1.663 -11.762 1.00 97.19 92 GLU A C 1
ATOM 716 O O . GLU A 1 92 ? -1.617 1.948 -11.584 1.00 97.19 92 GLU A O 1
ATOM 721 N N . ASP A 1 93 ? -0.006 0.399 -11.831 1.00 96.88 93 ASP A N 1
ATOM 722 C CA . ASP A 1 93 ? -0.905 -0.747 -11.749 1.00 96.88 93 ASP A CA 1
ATOM 723 C C . ASP A 1 93 ? -1.586 -0.848 -10.379 1.00 96.88 93 ASP A C 1
ATOM 725 O O . ASP A 1 93 ? -2.804 -1.070 -10.311 1.00 96.88 93 ASP A O 1
ATOM 729 N N . PHE A 1 94 ? -0.844 -0.605 -9.298 1.00 97.44 94 PHE A N 1
ATOM 730 C CA . PHE A 1 94 ? -1.380 -0.539 -7.943 1.00 97.44 94 PHE A CA 1
ATOM 731 C C . PHE A 1 94 ? -2.407 0.593 -7.811 1.00 97.44 94 PHE A C 1
ATOM 733 O O . PHE A 1 94 ? -3.561 0.357 -7.437 1.00 97.44 94 PHE A O 1
ATOM 740 N N . SER A 1 95 ? -2.052 1.810 -8.227 1.00 96.12 95 SER A N 1
ATOM 741 C CA . SER A 1 95 ? -2.944 2.976 -8.240 1.00 96.12 95 SER A CA 1
ATOM 742 C C . SER A 1 95 ? -4.207 2.730 -9.075 1.00 96.12 95 SER A C 1
ATOM 744 O O . SER A 1 95 ? -5.325 3.103 -8.693 1.00 96.12 95 SER A O 1
ATOM 746 N N . ARG A 1 96 ? -4.082 2.039 -10.213 1.00 97.88 96 ARG A N 1
ATOM 747 C CA . ARG A 1 96 ? -5.215 1.638 -11.057 1.00 97.88 96 ARG A CA 1
ATOM 748 C C . ARG A 1 96 ? -6.151 0.668 -10.337 1.00 97.88 96 ARG A C 1
ATOM 750 O O . ARG A 1 96 ? -7.369 0.797 -10.488 1.00 97.88 96 ARG A O 1
ATOM 757 N N . LEU A 1 97 ? -5.626 -0.301 -9.586 1.00 97.81 97 LEU A N 1
ATOM 758 C CA . LEU A 1 97 ? -6.439 -1.216 -8.774 1.00 97.81 97 LEU A CA 1
ATOM 759 C C . LEU A 1 97 ? -7.155 -0.464 -7.649 1.00 97.81 97 LEU A C 1
ATOM 761 O O . LEU A 1 97 ? -8.364 -0.640 -7.472 1.00 97.81 97 LEU A O 1
ATOM 765 N N . MET A 1 98 ? -6.447 0.450 -6.985 1.00 96.50 98 MET A N 1
ATOM 766 C CA . MET A 1 98 ? -6.984 1.302 -5.926 1.00 96.50 98 MET A CA 1
ATOM 767 C C . MET A 1 98 ? -8.141 2.180 -6.407 1.00 96.50 98 MET A C 1
ATOM 769 O O . MET A 1 98 ? -9.209 2.184 -5.798 1.00 96.50 98 MET A O 1
ATOM 773 N N . ARG A 1 99 ? -8.000 2.855 -7.555 1.00 95.94 99 ARG A N 1
ATOM 774 C CA . ARG A 1 99 ? -9.086 3.660 -8.152 1.00 95.94 99 ARG A CA 1
ATOM 775 C C . ARG A 1 99 ? -10.312 2.835 -8.543 1.00 95.94 99 ARG A C 1
ATOM 777 O O . ARG A 1 99 ? -11.419 3.362 -8.570 1.00 95.94 99 ARG A O 1
ATOM 784 N N . LYS A 1 100 ? -10.129 1.547 -8.842 1.00 96.81 100 LYS A N 1
ATOM 785 C CA . LYS A 1 100 ? -11.226 0.607 -9.126 1.00 96.81 100 LYS A CA 1
ATOM 786 C C . LYS A 1 100 ? -11.846 0.006 -7.858 1.00 96.81 100 LYS A C 1
ATOM 788 O O . LYS A 1 100 ? -12.758 -0.806 -7.985 1.00 96.81 100 LYS A O 1
ATOM 793 N N . GLY A 1 101 ? -11.345 0.349 -6.668 1.00 94.50 101 GLY A N 1
ATOM 794 C CA . GLY A 1 101 ? -11.770 -0.248 -5.399 1.00 94.50 101 GLY A CA 1
ATOM 795 C C . GLY A 1 101 ? -11.397 -1.727 -5.263 1.00 94.50 101 GLY A C 1
ATOM 796 O O . GLY A 1 101 ? -12.003 -2.444 -4.472 1.00 94.50 101 GLY A O 1
ATOM 797 N N . LYS A 1 102 ? -10.428 -2.215 -6.049 1.00 96.62 102 LYS A N 1
ATOM 798 C CA . LYS A 1 102 ? -9.978 -3.614 -6.028 1.00 96.62 102 LYS A CA 1
ATOM 799 C C . LYS A 1 102 ? -8.847 -3.798 -5.014 1.00 96.62 102 LYS A C 1
ATOM 801 O O . LYS A 1 102 ? -7.717 -4.086 -5.399 1.00 96.62 102 LYS A O 1
ATOM 806 N N . PHE A 1 103 ? -9.157 -3.606 -3.733 1.00 94.38 103 PHE A N 1
ATOM 807 C CA . PHE A 1 103 ? -8.163 -3.609 -2.651 1.00 94.38 103 PHE A CA 1
ATOM 808 C C . PHE A 1 103 ? -7.469 -4.963 -2.476 1.00 94.38 103 PHE A C 1
ATOM 810 O O . PHE A 1 103 ? -6.247 -5.002 -2.374 1.00 94.38 103 PHE A O 1
ATOM 817 N N . ASP A 1 104 ? -8.213 -6.071 -2.529 1.00 94.50 104 ASP A N 1
ATOM 818 C CA . ASP A 1 104 ? -7.623 -7.408 -2.368 1.00 94.50 104 ASP A CA 1
ATOM 819 C C . ASP A 1 104 ? -6.622 -7.715 -3.491 1.00 94.50 104 ASP A C 1
ATOM 821 O O . ASP A 1 104 ? -5.499 -8.129 -3.230 1.00 94.50 104 ASP A O 1
ATOM 825 N N . ALA A 1 105 ? -6.967 -7.375 -4.738 1.00 96.62 105 ALA A N 1
ATOM 826 C CA . ALA A 1 105 ? -6.050 -7.521 -5.868 1.00 96.62 105 ALA A CA 1
ATOM 827 C C . ALA A 1 105 ? -4.815 -6.607 -5.754 1.00 96.62 105 ALA A C 1
ATOM 829 O O . ALA A 1 105 ? -3.732 -6.984 -6.195 1.00 96.62 105 ALA A O 1
ATOM 830 N N . ALA A 1 106 ? -4.960 -5.405 -5.185 1.00 96.50 106 ALA A N 1
ATOM 831 C CA . ALA A 1 106 ? -3.831 -4.507 -4.936 1.00 96.50 106 ALA A CA 1
ATOM 832 C C . ALA A 1 106 ? -2.890 -5.084 -3.865 1.00 96.50 106 ALA A C 1
ATOM 834 O O . ALA A 1 106 ? -1.670 -5.034 -4.012 1.00 96.50 106 ALA A O 1
ATOM 835 N N . LYS A 1 107 ? -3.453 -5.699 -2.819 1.00 95.00 107 LYS A N 1
ATOM 836 C CA . LYS A 1 107 ? -2.690 -6.416 -1.796 1.00 95.00 107 LYS A CA 1
ATOM 837 C C . LYS A 1 107 ? -1.953 -7.620 -2.383 1.00 95.00 107 LYS A C 1
ATOM 839 O O . LYS A 1 107 ? -0.766 -7.772 -2.106 1.00 95.00 107 LYS A O 1
ATOM 844 N N . ASP A 1 108 ? -2.613 -8.419 -3.219 1.00 95.69 108 ASP A N 1
ATOM 845 C CA . ASP A 1 108 ? -1.985 -9.556 -3.903 1.00 95.69 108 ASP A CA 1
ATOM 846 C C . ASP A 1 108 ? -0.825 -9.094 -4.798 1.00 95.69 108 ASP A C 1
ATOM 848 O O . ASP A 1 108 ? 0.258 -9.682 -4.762 1.00 95.69 108 ASP A O 1
ATOM 852 N N . LEU A 1 109 ? -1.011 -7.992 -5.541 1.00 95.81 109 LEU A N 1
ATOM 853 C CA . LEU A 1 109 ? 0.049 -7.374 -6.341 1.00 95.81 109 LEU A CA 1
ATOM 854 C C . LEU A 1 109 ? 1.253 -7.014 -5.463 1.00 95.81 109 LEU A C 1
ATOM 856 O O . LEU A 1 109 ? 2.361 -7.468 -5.741 1.00 95.81 109 LEU A O 1
ATOM 860 N N . PHE A 1 110 ? 1.037 -6.275 -4.372 1.00 94.94 110 PHE A N 1
ATOM 861 C CA . PHE A 1 110 ? 2.103 -5.883 -3.445 1.00 94.94 110 PHE A CA 1
ATOM 862 C C . PHE A 1 110 ? 2.834 -7.094 -2.839 1.00 94.94 110 PHE A C 1
ATOM 864 O O . PHE A 1 110 ? 4.060 -7.109 -2.739 1.00 94.94 110 PHE A O 1
ATOM 871 N N . GLN A 1 111 ? 2.101 -8.142 -2.455 1.00 93.19 111 GLN A N 1
ATOM 872 C CA . GLN A 1 111 ? 2.684 -9.350 -1.864 1.00 93.19 111 GLN A CA 1
ATOM 873 C C . GLN A 1 111 ? 3.485 -10.184 -2.868 1.00 93.19 111 GLN A C 1
ATOM 875 O O . GLN A 1 111 ? 4.467 -10.814 -2.473 1.00 93.19 111 GLN A O 1
ATOM 880 N N . SER A 1 112 ? 3.097 -10.163 -4.146 1.00 93.50 112 SER A N 1
ATOM 881 C CA . SER A 1 112 ? 3.806 -10.858 -5.227 1.00 93.50 112 SER A CA 1
ATOM 882 C C . SER A 1 112 ? 5.120 -10.189 -5.641 1.00 93.50 112 SER A C 1
ATOM 884 O O . SER A 1 112 ? 5.927 -10.804 -6.338 1.00 93.50 112 SER A O 1
ATOM 886 N N . CYS A 1 113 ? 5.347 -8.943 -5.218 1.00 92.06 113 CYS A N 1
ATOM 887 C CA . CYS A 1 113 ? 6.534 -8.190 -5.590 1.00 92.06 113 CYS A CA 1
ATOM 888 C C . CYS A 1 113 ? 7.801 -8.730 -4.899 1.00 92.06 113 CYS A C 1
ATOM 890 O O . CYS A 1 113 ? 7.747 -9.127 -3.725 1.00 92.06 113 CYS A O 1
ATOM 892 N N . PRO A 1 114 ? 8.960 -8.688 -5.585 1.00 91.06 114 PRO A N 1
ATOM 893 C CA . PRO A 1 114 ? 10.263 -8.911 -4.962 1.00 91.06 114 PRO A CA 1
ATOM 894 C C . PRO A 1 114 ? 10.485 -7.969 -3.775 1.00 91.06 114 PRO A C 1
ATOM 896 O O . PRO A 1 114 ? 9.914 -6.878 -3.737 1.00 91.06 114 PRO A O 1
ATOM 899 N N . SER A 1 115 ? 11.341 -8.361 -2.825 1.00 87.94 115 SER A N 1
ATOM 900 C CA . SER A 1 115 ? 11.666 -7.535 -1.650 1.00 87.94 115 SER A CA 1
ATOM 901 C C . SER A 1 115 ? 12.111 -6.130 -2.035 1.00 87.94 115 SER A C 1
ATOM 903 O O . SER A 1 115 ? 11.589 -5.166 -1.493 1.00 87.94 115 SER A O 1
ATOM 905 N N . ASP A 1 116 ? 12.994 -6.020 -3.023 1.00 87.06 116 ASP A N 1
ATOM 906 C CA . ASP A 1 116 ? 13.637 -4.756 -3.391 1.00 87.06 116 ASP A CA 1
ATOM 907 C C . ASP A 1 116 ? 12.615 -3.722 -3.876 1.00 87.06 116 ASP A C 1
ATOM 909 O O . ASP A 1 116 ? 12.696 -2.543 -3.540 1.00 87.06 116 ASP A O 1
ATOM 913 N N . LEU A 1 117 ? 11.602 -4.190 -4.608 1.00 90.44 117 LEU A N 1
ATOM 914 C CA . LEU A 1 117 ? 10.487 -3.372 -5.063 1.00 90.44 117 LEU A CA 1
ATOM 915 C C . LEU A 1 117 ? 9.491 -3.101 -3.925 1.00 90.44 117 LEU A C 1
ATOM 917 O O . LEU A 1 117 ? 9.051 -1.973 -3.721 1.00 90.44 117 LEU A O 1
ATOM 921 N N . ARG A 1 118 ? 9.127 -4.143 -3.174 1.00 90.81 118 ARG A N 1
ATOM 922 C CA . ARG A 1 118 ? 8.114 -4.084 -2.112 1.00 90.81 118 ARG A CA 1
ATOM 923 C C . ARG A 1 118 ? 8.534 -3.212 -0.930 1.00 90.81 118 ARG A C 1
ATOM 925 O O . ARG A 1 118 ? 7.676 -2.658 -0.251 1.00 90.81 118 ARG A O 1
ATOM 932 N N . ASP A 1 119 ? 9.831 -3.127 -0.669 1.00 90.06 119 ASP A N 1
ATOM 933 C CA . ASP A 1 119 ? 10.409 -2.336 0.414 1.00 90.06 119 ASP A CA 1
ATOM 934 C C . ASP A 1 119 ? 10.828 -0.930 -0.069 1.00 90.06 119 ASP A C 1
ATOM 936 O O . ASP A 1 119 ? 11.421 -0.162 0.690 1.00 90.06 119 ASP A O 1
ATOM 940 N N . HIS A 1 120 ? 10.484 -0.561 -1.312 1.00 91.31 120 HIS A N 1
ATOM 941 C CA . HIS A 1 120 ? 10.659 0.796 -1.818 1.00 91.31 120 HIS A CA 1
ATOM 942 C C . HIS A 1 120 ? 9.718 1.769 -1.081 1.00 91.31 120 HIS A C 1
ATOM 944 O O . HIS A 1 120 ? 8.514 1.501 -0.991 1.00 91.31 120 HIS A O 1
ATOM 950 N N . PRO A 1 121 ? 10.209 2.921 -0.580 1.00 90.62 121 PRO A N 1
ATOM 951 C CA . PRO A 1 121 ? 9.439 3.807 0.295 1.00 90.62 121 PRO A CA 1
ATOM 952 C C . PRO A 1 121 ? 8.128 4.290 -0.329 1.00 90.62 121 PRO A C 1
ATOM 954 O O . PRO A 1 121 ? 7.099 4.296 0.341 1.00 90.62 121 PRO A O 1
ATOM 957 N N . GLU A 1 122 ? 8.141 4.648 -1.614 1.00 91.75 122 GLU A N 1
ATOM 958 C CA . GLU A 1 122 ? 6.938 5.100 -2.328 1.00 91.75 122 GLU A CA 1
ATOM 959 C C . GLU A 1 122 ? 5.860 4.015 -2.376 1.00 91.75 122 GLU A C 1
ATOM 961 O O . GLU A 1 122 ? 4.698 4.273 -2.067 1.00 91.75 122 GLU A O 1
ATOM 966 N N . PHE A 1 123 ? 6.254 2.773 -2.665 1.00 93.81 123 PHE A N 1
ATOM 967 C CA . PHE A 1 123 ? 5.303 1.676 -2.773 1.00 93.81 123 PHE A CA 1
ATOM 968 C C . PHE A 1 123 ? 4.747 1.268 -1.406 1.00 93.81 123 PHE A C 1
ATOM 970 O O . PHE A 1 123 ? 3.563 0.958 -1.268 1.00 93.81 123 PHE A O 1
ATOM 977 N N . VAL A 1 124 ? 5.583 1.324 -0.366 1.00 94.06 124 VAL A N 1
ATOM 978 C CA . VAL A 1 124 ? 5.147 1.088 1.013 1.00 94.06 124 VAL A CA 1
ATOM 979 C C . VAL A 1 124 ? 4.136 2.138 1.466 1.00 94.06 124 VAL A C 1
ATOM 981 O O . VAL A 1 124 ? 3.142 1.780 2.098 1.00 94.06 124 VAL A O 1
ATOM 984 N N . LEU A 1 125 ? 4.363 3.418 1.158 1.00 94.50 125 LEU A N 1
ATOM 985 C CA . LEU A 1 125 ? 3.436 4.492 1.522 1.00 94.50 125 LEU A CA 1
ATOM 986 C C . LEU A 1 125 ? 2.066 4.290 0.864 1.00 94.50 125 LEU A C 1
ATOM 988 O O . LEU A 1 125 ? 1.050 4.348 1.559 1.00 94.50 125 LEU A O 1
ATOM 992 N N . ASP A 1 126 ? 2.042 3.963 -0.428 1.00 95.06 126 ASP A N 1
ATOM 993 C CA . ASP A 1 126 ? 0.806 3.660 -1.157 1.00 95.06 126 ASP A CA 1
ATOM 994 C C . ASP A 1 126 ? 0.091 2.424 -0.597 1.00 95.06 126 ASP A C 1
ATOM 996 O O . ASP A 1 126 ? -1.137 2.410 -0.456 1.00 95.06 126 ASP A O 1
ATOM 1000 N N . PHE A 1 127 ? 0.845 1.391 -0.217 1.00 95.75 127 PHE A N 1
ATOM 1001 C CA . PHE A 1 127 ? 0.281 0.200 0.407 1.00 95.75 127 PHE A CA 1
ATOM 1002 C C . PHE A 1 127 ? -0.325 0.494 1.785 1.00 95.75 127 PHE A C 1
ATOM 1004 O O . PHE A 1 127 ? -1.432 0.047 2.088 1.00 95.75 127 PHE A O 1
ATOM 1011 N N . VAL A 1 128 ? 0.356 1.284 2.614 1.00 95.62 128 VAL A N 1
ATOM 1012 C CA . VAL A 1 128 ? -0.153 1.702 3.927 1.00 95.62 128 VAL A CA 1
ATOM 1013 C C . VAL A 1 128 ? -1.423 2.545 3.785 1.00 95.62 128 VAL A C 1
ATOM 1015 O O . VAL A 1 128 ? -2.401 2.299 4.497 1.00 95.62 128 VAL A O 1
ATOM 1018 N N . ASP A 1 129 ? -1.452 3.483 2.837 1.00 95.00 129 ASP A N 1
ATOM 1019 C CA . ASP A 1 129 ? -2.647 4.276 2.535 1.00 95.00 129 ASP A CA 1
ATOM 1020 C C . ASP A 1 129 ? -3.806 3.389 2.052 1.00 95.00 129 ASP A C 1
ATOM 1022 O O . ASP A 1 129 ? -4.963 3.586 2.437 1.00 95.00 129 ASP A O 1
ATOM 1026 N N . ALA A 1 130 ? -3.507 2.346 1.275 1.00 95.06 130 ALA A N 1
ATOM 1027 C CA . ALA A 1 1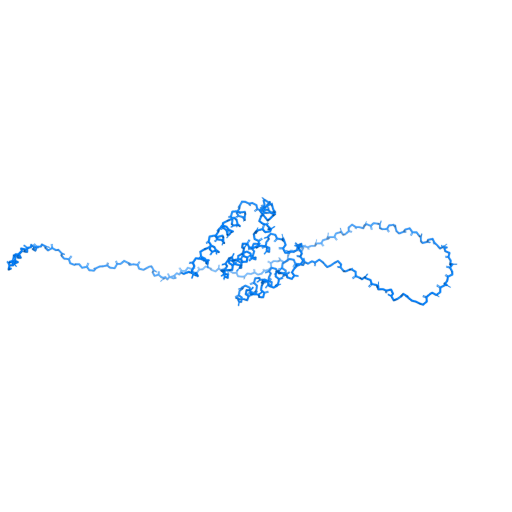30 ? -4.504 1.375 0.849 1.00 95.06 130 ALA A CA 1
ATOM 1028 C C . ALA A 1 130 ? -5.123 0.602 2.018 1.00 95.06 130 ALA A C 1
ATOM 1030 O O . ALA A 1 130 ? -6.351 0.502 2.107 1.00 95.06 130 ALA A O 1
ATOM 1031 N N . LEU A 1 131 ? -4.295 0.105 2.942 1.00 95.19 131 LEU A N 1
ATOM 1032 C CA . LEU A 1 131 ? -4.773 -0.578 4.146 1.00 95.19 131 LEU A CA 1
ATOM 1033 C C . LEU A 1 131 ? -5.629 0.349 5.015 1.00 95.19 131 LEU A C 1
ATOM 1035 O O . LEU A 1 131 ? -6.663 -0.073 5.539 1.00 95.19 131 LEU A O 1
ATOM 1039 N N . LEU A 1 132 ? -5.233 1.620 5.131 1.00 94.19 132 LEU A N 1
ATOM 1040 C CA . LEU A 1 132 ? -5.992 2.629 5.860 1.00 94.19 132 LEU A CA 1
ATOM 1041 C C . LEU A 1 132 ? -7.364 2.878 5.219 1.00 94.19 132 LEU A C 1
ATOM 1043 O O . LEU A 1 132 ? -8.375 2.861 5.923 1.00 94.19 132 LEU A O 1
ATOM 1047 N N . LYS A 1 133 ? -7.416 3.053 3.893 1.00 92.31 133 LYS A N 1
ATOM 1048 C CA . LYS A 1 133 ? -8.659 3.251 3.126 1.00 92.31 133 LYS A CA 1
ATOM 1049 C C . LYS A 1 133 ? -9.614 2.063 3.224 1.00 92.31 133 LYS A C 1
ATOM 1051 O O . LYS A 1 133 ? -10.824 2.267 3.281 1.00 92.31 133 LYS A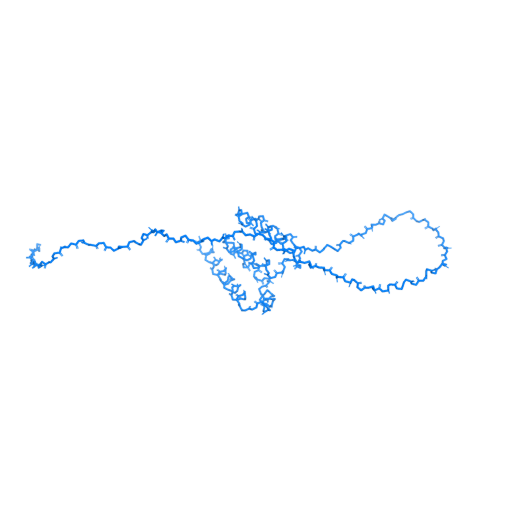 O 1
ATOM 1056 N N . GLN A 1 134 ? -9.087 0.840 3.264 1.00 93.06 134 GLN A N 1
ATOM 1057 C CA . GLN A 1 134 ? -9.888 -0.376 3.438 1.00 93.06 134 GLN A CA 1
ATOM 1058 C C . GLN A 1 134 ? -10.366 -0.565 4.892 1.00 93.06 134 GLN A C 1
ATOM 1060 O O . GLN A 1 134 ? -11.251 -1.378 5.148 1.00 93.06 134 GLN A O 1
ATOM 1065 N N . GLY A 1 135 ? -9.787 0.154 5.861 1.00 93.06 135 GLY A N 1
ATOM 1066 C CA . GLY A 1 135 ? -10.011 -0.105 7.285 1.00 93.06 135 GLY A CA 1
ATOM 1067 C C . GLY A 1 135 ? -9.377 -1.419 7.758 1.00 93.06 135 GLY A C 1
ATOM 1068 O O . GLY A 1 135 ? -9.798 -1.995 8.761 1.00 93.06 135 GLY A O 1
ATOM 1069 N N . ALA A 1 136 ? -8.359 -1.913 7.048 1.00 93.88 136 ALA A N 1
ATOM 1070 C CA . ALA A 1 136 ? -7.673 -3.173 7.325 1.00 93.88 136 ALA A CA 1
ATOM 1071 C C . ALA A 1 136 ? -6.646 -3.029 8.469 1.00 93.88 136 ALA A C 1
ATOM 1073 O O . ALA A 1 136 ? -5.472 -3.373 8.330 1.00 93.88 136 ALA A O 1
ATOM 1074 N N . TYR A 1 137 ? -7.088 -2.520 9.624 1.00 94.62 137 TYR A N 1
ATOM 1075 C CA . TYR A 1 137 ? -6.212 -2.130 10.735 1.00 94.62 137 TYR A CA 1
ATOM 1076 C C . TYR A 1 137 ? -5.395 -3.288 11.316 1.00 94.62 137 TYR A C 1
ATOM 1078 O O . TYR A 1 137 ? -4.250 -3.083 11.698 1.00 94.62 137 TYR A O 1
ATOM 1086 N N . LYS A 1 138 ? -5.940 -4.513 11.337 1.00 92.44 138 LYS A N 1
ATOM 1087 C CA . LYS A 1 138 ? -5.192 -5.702 11.786 1.00 92.44 138 LYS A CA 1
ATOM 1088 C C . LYS A 1 138 ? -3.971 -5.953 10.892 1.00 92.44 138 LYS A C 1
ATOM 1090 O O . LYS A 1 138 ? -2.851 -5.968 11.380 1.00 92.44 138 LYS A O 1
ATOM 1095 N N . THR A 1 139 ? -4.181 -6.008 9.573 1.00 93.06 139 THR A N 1
ATOM 1096 C CA . THR A 1 139 ? -3.097 -6.176 8.588 1.00 93.06 139 THR A CA 1
ATOM 1097 C C . THR A 1 139 ? -2.090 -5.029 8.639 1.00 93.06 139 THR A C 1
ATOM 1099 O O . THR A 1 139 ? -0.897 -5.263 8.479 1.00 93.06 139 THR A O 1
ATOM 1102 N N . LEU A 1 140 ? -2.553 -3.800 8.874 1.00 94.69 140 LEU A N 1
ATOM 1103 C CA . LEU A 1 140 ? -1.678 -2.640 9.031 1.00 94.69 140 LEU A CA 1
ATOM 1104 C C . LEU A 1 140 ? -0.733 -2.788 10.233 1.00 94.69 140 LEU A C 1
ATOM 1106 O O . LEU A 1 140 ? 0.442 -2.448 10.123 1.00 94.69 140 LEU A O 1
ATOM 1110 N N . ILE A 1 141 ? -1.223 -3.304 11.363 1.00 94.62 141 ILE A N 1
ATOM 1111 C CA . ILE A 1 141 ? -0.397 -3.510 12.559 1.00 94.62 141 ILE A CA 1
ATOM 1112 C C . ILE A 1 141 ? 0.541 -4.696 12.421 1.00 94.62 141 ILE A C 1
ATOM 1114 O O . ILE A 1 141 ? 1.696 -4.570 12.820 1.00 94.62 141 ILE A O 1
ATOM 1118 N N . ASP A 1 142 ? 0.100 -5.783 11.794 1.00 93.44 142 ASP A N 1
ATOM 1119 C CA . ASP A 1 142 ? 0.985 -6.906 11.480 1.00 93.44 142 ASP A CA 1
ATOM 1120 C C . ASP A 1 142 ? 2.136 -6.444 10.570 1.00 93.44 142 ASP A C 1
ATOM 1122 O O . ASP A 1 142 ? 3.301 -6.727 10.831 1.00 93.44 142 ASP A O 1
ATOM 1126 N N . PHE A 1 143 ? 1.826 -5.636 9.551 1.00 91.94 143 PHE A N 1
ATOM 1127 C CA . PHE A 1 143 ? 2.835 -5.047 8.671 1.00 91.94 143 PHE A CA 1
ATOM 1128 C C . PHE A 1 143 ? 3.812 -4.126 9.421 1.00 91.94 143 PHE A C 1
ATOM 1130 O O . PHE A 1 143 ? 5.020 -4.171 9.179 1.00 91.94 143 PHE A O 1
ATOM 1137 N N . ALA A 1 144 ? 3.306 -3.298 10.341 1.00 92.38 144 ALA A N 1
ATOM 1138 C CA . ALA A 1 144 ? 4.132 -2.394 11.136 1.00 92.38 144 ALA A CA 1
ATOM 1139 C C . ALA A 1 144 ? 5.040 -3.143 12.124 1.00 92.38 144 ALA A C 1
ATOM 1141 O O . ALA A 1 144 ? 6.193 -2.753 12.295 1.00 92.38 144 ALA A O 1
ATOM 1142 N N . ALA A 1 145 ? 4.554 -4.220 12.748 1.00 90.56 145 ALA A N 1
ATOM 1143 C CA . ALA A 1 145 ? 5.303 -4.979 13.750 1.00 90.56 145 ALA A CA 1
ATOM 1144 C C . ALA A 1 145 ? 6.650 -5.494 13.217 1.00 90.56 145 ALA A C 1
ATOM 1146 O O . ALA A 1 145 ? 7.648 -5.463 13.936 1.00 90.56 145 ALA A O 1
ATOM 1147 N N . ASP A 1 146 ? 6.683 -5.893 11.945 1.00 82.62 146 ASP A N 1
ATOM 1148 C CA . ASP A 1 146 ? 7.878 -6.452 11.316 1.00 82.62 146 ASP A CA 1
ATOM 1149 C C . ASP A 1 146 ? 8.807 -5.382 10.726 1.00 82.62 146 ASP A C 1
ATOM 1151 O O . ASP A 1 146 ? 10.018 -5.592 10.630 1.00 82.62 146 ASP A O 1
ATOM 1155 N N . LYS A 1 147 ? 8.251 -4.242 10.291 1.00 86.31 147 LYS A N 1
ATOM 1156 C CA . LYS A 1 147 ? 8.952 -3.318 9.383 1.00 86.31 147 LYS A CA 1
ATOM 1157 C C . LYS A 1 147 ? 9.060 -1.873 9.856 1.00 86.31 147 LYS A C 1
ATOM 1159 O O . LYS A 1 147 ? 9.816 -1.118 9.252 1.00 86.31 147 LYS A O 1
ATOM 1164 N N . GLU A 1 148 ? 8.353 -1.459 10.907 1.00 89.50 148 GLU A N 1
ATOM 1165 C CA . GLU A 1 148 ? 8.244 -0.041 11.286 1.00 89.50 148 GLU A CA 1
ATOM 1166 C C . GLU A 1 148 ? 9.609 0.635 11.469 1.00 89.50 148 GLU A C 1
ATOM 1168 O O . GLU A 1 148 ? 9.848 1.696 10.897 1.00 89.50 148 GLU A O 1
ATOM 1173 N N . SER A 1 149 ? 10.530 0.024 12.214 1.00 89.12 149 SER A N 1
ATOM 1174 C CA . SER A 1 149 ? 11.854 0.613 12.457 1.00 89.12 149 SER A CA 1
ATOM 1175 C C . SER A 1 149 ? 12.662 0.797 11.169 1.00 89.12 149 SER A C 1
ATOM 1177 O O . SER A 1 149 ? 13.265 1.853 10.974 1.00 89.12 149 SER A O 1
ATOM 1179 N N . ILE A 1 150 ? 12.629 -0.199 10.280 1.00 90.44 150 ILE A N 1
ATOM 1180 C CA . ILE A 1 150 ? 13.342 -0.199 8.998 1.00 90.44 150 ILE A CA 1
ATOM 1181 C C . ILE A 1 150 ? 12.756 0.871 8.073 1.00 90.44 150 ILE A C 1
ATOM 1183 O O . ILE A 1 150 ? 13.498 1.681 7.524 1.00 90.44 150 ILE A O 1
ATOM 1187 N N . LEU A 1 151 ? 11.428 0.941 7.965 1.00 90.00 151 LEU A N 1
ATOM 1188 C CA . LEU A 1 151 ? 10.740 1.917 7.119 1.00 90.00 151 LEU A CA 1
ATOM 1189 C C . LEU A 1 151 ? 10.974 3.354 7.588 1.00 90.00 151 LEU A C 1
ATOM 1191 O O . LEU A 1 151 ? 11.250 4.238 6.780 1.00 90.00 151 LEU A O 1
ATOM 1195 N N . LEU A 1 152 ? 10.904 3.601 8.900 1.00 91.69 152 LEU A N 1
ATOM 1196 C CA . LEU A 1 152 ? 11.179 4.928 9.457 1.00 91.69 152 LEU A CA 1
ATOM 1197 C C . LEU A 1 152 ? 12.638 5.346 9.241 1.00 91.69 152 LEU A C 1
ATOM 1199 O O . LEU A 1 152 ? 12.901 6.535 9.073 1.00 91.69 152 LEU A O 1
ATOM 1203 N N . GLN A 1 153 ? 13.570 4.389 9.238 1.00 91.38 153 GLN A N 1
ATOM 1204 C CA . GLN A 1 153 ? 14.964 4.647 8.899 1.00 91.38 153 GLN A CA 1
ATOM 1205 C C . GLN A 1 153 ? 15.130 4.956 7.406 1.00 91.38 153 GLN A C 1
ATOM 1207 O O . GLN A 1 153 ? 15.774 5.940 7.078 1.00 91.38 153 GLN A O 1
ATOM 1212 N N . GLN A 1 154 ? 14.526 4.181 6.502 1.00 90.19 154 GLN A N 1
ATOM 1213 C CA . GLN A 1 154 ? 14.605 4.438 5.056 1.00 90.19 154 GLN A CA 1
ATOM 1214 C C . GLN A 1 154 ? 14.006 5.798 4.671 1.00 90.19 154 GLN A C 1
ATOM 1216 O O . GLN A 1 154 ? 14.521 6.491 3.800 1.00 90.19 154 GLN A O 1
ATOM 1221 N N . LEU A 1 155 ? 12.938 6.213 5.352 1.00 89.81 155 LEU A N 1
ATOM 1222 C CA . LEU A 1 155 ? 12.285 7.495 5.101 1.00 89.81 155 LEU A CA 1
ATOM 1223 C C . LEU A 1 155 ? 13.006 8.696 5.723 1.00 89.81 155 LEU A C 1
ATOM 1225 O O . LEU A 1 155 ? 12.589 9.826 5.461 1.00 89.81 155 LEU A O 1
ATOM 1229 N N . SER A 1 156 ? 14.072 8.507 6.515 1.00 88.62 156 SER A N 1
ATOM 1230 C CA . SER A 1 156 ? 14.822 9.641 7.081 1.00 88.62 156 SER A CA 1
ATOM 1231 C C . SER A 1 156 ? 15.379 10.562 6.009 1.00 88.62 156 SER A C 1
ATOM 1233 O O . SER A 1 156 ? 15.424 11.779 6.200 1.00 88.62 156 SER A O 1
ATOM 1235 N N . ASP A 1 157 ? 15.725 9.981 4.865 1.00 86.62 157 ASP A N 1
ATOM 1236 C CA . ASP A 1 157 ? 16.322 10.685 3.737 1.00 86.62 157 ASP A CA 1
ATOM 1237 C C . ASP A 1 157 ? 15.259 11.409 2.890 1.00 86.62 157 ASP A C 1
ATOM 1239 O O . ASP A 1 157 ? 15.566 12.359 2.173 1.00 86.62 157 ASP A O 1
ATOM 1243 N N . CYS A 1 158 ? 13.984 11.032 3.041 1.00 84.44 158 CYS A N 1
ATOM 1244 C CA . CYS A 1 158 ? 12.831 11.640 2.369 1.00 84.44 158 CYS A CA 1
ATOM 1245 C C . CYS A 1 158 ? 12.232 12.831 3.150 1.00 84.44 158 CYS A C 1
ATOM 1247 O O . CYS A 1 158 ? 11.263 13.452 2.706 1.00 84.44 158 CYS A O 1
ATOM 1249 N N . GLY A 1 159 ? 12.789 13.161 4.321 1.00 88.94 159 GLY A N 1
ATOM 1250 C CA . GLY A 1 159 ? 12.352 14.266 5.173 1.00 88.94 159 GLY A CA 1
ATOM 1251 C C . GLY A 1 159 ? 11.356 13.870 6.269 1.00 88.94 159 GLY A C 1
ATOM 1252 O O . GLY A 1 159 ? 11.016 12.711 6.476 1.00 88.94 159 GLY A O 1
ATOM 1253 N N . GLN A 1 160 ? 10.881 14.863 7.027 1.00 91.50 160 GLN A N 1
ATOM 1254 C CA . GLN A 1 160 ? 10.086 14.609 8.240 1.00 91.50 160 GLN A CA 1
ATOM 1255 C C . GLN A 1 160 ? 8.624 14.235 7.960 1.00 91.50 160 GLN A C 1
ATOM 1257 O O . GLN A 1 160 ? 7.997 13.570 8.782 1.00 91.50 160 GLN A O 1
ATOM 1262 N N . ILE A 1 161 ? 8.066 14.666 6.823 1.00 93.25 161 ILE A N 1
ATOM 1263 C CA . ILE A 1 161 ? 6.639 14.485 6.521 1.00 93.25 161 ILE A CA 1
ATOM 1264 C C . ILE A 1 161 ? 6.276 12.994 6.383 1.00 93.25 161 ILE A C 1
ATOM 1266 O O . ILE A 1 161 ? 5.367 12.565 7.097 1.00 93.25 161 ILE A O 1
ATOM 1270 N N . PRO A 1 162 ? 6.981 12.176 5.573 1.00 92.12 162 PRO A N 1
ATOM 1271 C CA . PRO A 1 162 ? 6.661 10.751 5.444 1.00 92.12 162 PRO A CA 1
ATOM 1272 C C . PRO A 1 162 ? 6.808 9.977 6.760 1.00 92.12 162 PRO A C 1
ATOM 1274 O O . PRO A 1 162 ? 5.972 9.134 7.083 1.00 92.12 162 PRO A O 1
ATOM 1277 N N . ILE A 1 163 ? 7.825 10.313 7.563 1.00 93.88 163 ILE A N 1
ATOM 1278 C CA . ILE A 1 163 ? 8.057 9.709 8.885 1.00 93.88 163 ILE A CA 1
ATOM 1279 C C . ILE A 1 163 ? 6.869 9.977 9.812 1.00 93.88 163 ILE A C 1
ATOM 1281 O O . ILE A 1 163 ? 6.346 9.059 10.444 1.00 93.88 163 ILE A O 1
ATOM 1285 N N . GLN A 1 164 ? 6.445 11.239 9.915 1.00 95.06 164 GLN A N 1
ATOM 1286 C CA . GLN A 1 164 ? 5.332 11.620 10.786 1.00 95.06 164 GLN A CA 1
ATOM 1287 C C . GLN A 1 164 ? 4.007 11.025 10.307 1.00 95.06 164 GLN A C 1
ATOM 1289 O O . GLN A 1 164 ? 3.196 10.599 11.133 1.00 95.06 164 GLN A O 1
ATOM 1294 N N . TYR A 1 165 ? 3.804 10.952 8.990 1.00 95.25 165 TYR A N 1
ATOM 1295 C CA . TYR A 1 165 ? 2.653 10.278 8.401 1.00 95.25 165 TYR A CA 1
ATOM 1296 C C . TYR A 1 165 ? 2.603 8.803 8.818 1.00 95.25 165 TYR A C 1
ATOM 1298 O O . TYR A 1 165 ? 1.619 8.399 9.436 1.00 95.25 165 TYR A O 1
ATOM 1306 N N . LEU A 1 166 ? 3.668 8.025 8.582 1.00 94.44 166 LEU A N 1
ATOM 1307 C CA . LEU A 1 166 ? 3.680 6.601 8.937 1.00 94.44 166 LEU A CA 1
ATOM 1308 C C . LEU A 1 166 ? 3.456 6.371 10.430 1.00 94.44 166 LEU A C 1
ATOM 1310 O O . LEU A 1 166 ? 2.619 5.548 10.794 1.00 94.44 166 LEU A O 1
ATOM 1314 N N . ARG A 1 167 ? 4.136 7.135 11.294 1.00 94.75 167 ARG A N 1
ATOM 1315 C CA . ARG A 1 167 ? 3.917 7.062 12.749 1.00 94.75 167 ARG A CA 1
ATOM 1316 C C . ARG A 1 167 ? 2.451 7.276 13.105 1.00 94.75 167 ARG A C 1
ATOM 1318 O O . ARG A 1 167 ? 1.880 6.500 13.863 1.00 94.75 167 ARG A O 1
ATOM 1325 N N . SER A 1 168 ? 1.836 8.307 12.531 1.00 95.56 168 SER A N 1
ATOM 1326 C CA . SER A 1 168 ? 0.432 8.634 12.794 1.00 95.56 168 SER A CA 1
ATOM 1327 C C . SER A 1 168 ? -0.508 7.528 12.316 1.00 95.56 168 SER A C 1
ATOM 1329 O O . SER A 1 168 ? -1.456 7.181 13.018 1.00 95.56 168 SER A O 1
ATOM 1331 N N . VAL A 1 169 ? -0.245 6.947 11.142 1.00 95.75 169 VAL A N 1
ATOM 1332 C CA . VAL A 1 169 ? -1.060 5.863 10.581 1.00 95.75 169 VAL A CA 1
ATOM 1333 C C . VAL A 1 169 ? -0.922 4.579 11.397 1.00 95.75 169 VAL A C 1
ATOM 1335 O O . VAL A 1 169 ? -1.932 3.933 11.674 1.00 95.75 169 VAL A O 1
ATOM 1338 N N . PHE A 1 170 ? 0.284 4.222 11.839 1.00 94.88 170 PHE A N 1
ATOM 1339 C CA . PHE A 1 170 ? 0.491 3.050 12.689 1.00 94.88 170 PHE A CA 1
ATOM 1340 C C . PHE A 1 170 ? -0.134 3.226 14.074 1.00 94.88 170 PHE A C 1
ATOM 1342 O O . PHE A 1 170 ? -0.828 2.323 14.536 1.00 94.88 170 PHE A O 1
ATOM 1349 N N . GLU A 1 171 ? 0.001 4.392 14.706 1.00 94.88 171 GLU A N 1
ATOM 1350 C CA . GLU A 1 171 ? -0.701 4.682 15.964 1.00 94.88 171 GLU A CA 1
ATOM 1351 C C . GLU A 1 171 ? -2.223 4.613 15.803 1.00 94.88 171 GLU A C 1
ATOM 1353 O O . GLU A 1 171 ? -2.918 3.981 16.603 1.00 94.88 171 GLU A O 1
ATOM 1358 N N . LEU A 1 172 ? -2.760 5.182 14.721 1.00 94.19 172 LEU A N 1
ATOM 1359 C CA . LEU A 1 172 ? -4.180 5.066 14.405 1.00 94.19 172 LEU A CA 1
ATOM 1360 C C . LEU A 1 172 ? -4.599 3.603 14.209 1.00 94.19 172 LEU A C 1
ATOM 1362 O O . LEU A 1 172 ? -5.644 3.190 14.716 1.00 94.19 172 LEU A O 1
ATOM 1366 N N . GLY A 1 173 ? -3.786 2.818 13.502 1.00 94.00 173 GLY A N 1
ATOM 1367 C CA . GLY A 1 173 ? -3.993 1.387 13.318 1.00 94.00 173 GLY A CA 1
ATOM 1368 C C . GLY A 1 173 ? -4.074 0.645 14.649 1.00 94.00 173 GLY A C 1
ATOM 1369 O O . GLY A 1 173 ? -4.989 -0.155 14.833 1.00 94.00 173 GLY A O 1
ATOM 1370 N N . ARG A 1 174 ? -3.186 0.965 15.604 1.00 93.62 174 ARG A N 1
ATOM 1371 C CA . ARG A 1 174 ? -3.154 0.349 16.939 1.00 93.62 174 ARG A CA 1
ATOM 1372 C C . ARG A 1 174 ? -4.467 0.649 17.643 1.00 93.62 174 ARG A C 1
ATOM 1374 O O . ARG A 1 174 ? -5.197 -0.272 17.999 1.00 93.62 174 ARG A O 1
ATOM 1381 N N . LEU A 1 175 ? -4.826 1.930 17.740 1.00 93.12 175 LEU A N 1
ATOM 1382 C CA . LEU A 1 175 ? -6.067 2.375 18.377 1.00 93.12 175 LEU A CA 1
ATOM 1383 C C . LEU A 1 175 ? -7.304 1.680 17.789 1.00 93.12 175 LEU A C 1
ATOM 1385 O O . LEU A 1 175 ? -8.156 1.193 18.530 1.00 93.12 175 LEU A O 1
ATOM 1389 N N . ARG A 1 176 ? -7.404 1.599 16.459 1.00 92.25 176 ARG A N 1
ATOM 1390 C CA . ARG A 1 176 ? -8.573 1.021 15.780 1.00 92.25 176 ARG A CA 1
ATOM 1391 C C . ARG A 1 176 ? -8.622 -0.504 15.849 1.00 92.25 176 ARG A C 1
ATOM 1393 O O . ARG A 1 176 ? -9.713 -1.054 15.982 1.00 92.25 176 ARG A O 1
ATOM 1400 N N . ALA A 1 177 ? -7.478 -1.182 15.803 1.00 88.94 177 ALA A N 1
ATOM 1401 C CA . ALA A 1 177 ? -7.417 -2.633 15.951 1.00 88.94 177 ALA A CA 1
ATOM 1402 C C . ALA A 1 177 ? -7.844 -3.085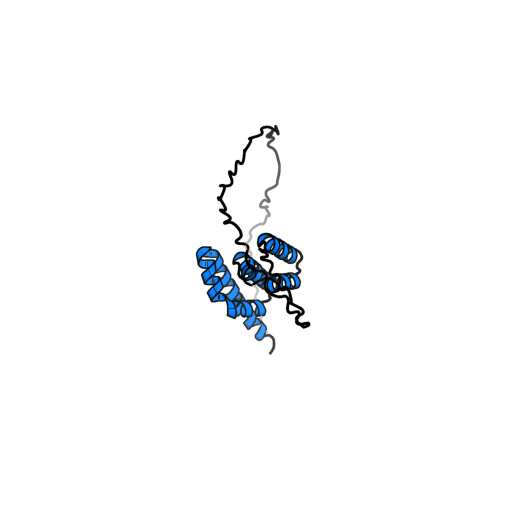 17.360 1.00 88.94 177 ALA A C 1
ATOM 1404 O O . ALA A 1 177 ? -8.531 -4.098 17.481 1.00 88.94 177 ALA A O 1
ATOM 1405 N N . PHE A 1 178 ? -7.506 -2.317 18.407 1.00 79.31 178 PHE A N 1
ATOM 1406 C CA . PHE A 1 178 ? -7.920 -2.612 19.786 1.00 79.31 178 PHE A CA 1
ATOM 1407 C C . PHE A 1 178 ? -9.404 -2.326 20.054 1.00 79.31 178 PHE A C 1
ATOM 1409 O O . PHE A 1 178 ? -10.047 -3.105 20.750 1.00 79.31 178 PHE A O 1
ATOM 1416 N N . VAL A 1 179 ? -9.982 -1.265 19.477 1.00 73.88 179 VAL A N 1
ATOM 1417 C CA . VAL A 1 179 ? -11.427 -0.981 19.622 1.00 73.88 179 VAL A CA 1
ATOM 1418 C C . VAL A 1 179 ? -12.285 -2.062 18.950 1.00 73.88 179 VAL A C 1
ATOM 1420 O O . VAL A 1 179 ? -13.331 -2.433 19.473 1.00 73.88 179 VAL A O 1
ATOM 1423 N N . GLY A 1 180 ? -11.820 -2.640 17.838 1.00 58.50 180 GLY A N 1
ATOM 1424 C CA . GLY A 1 180 ? -12.505 -3.760 17.183 1.00 58.50 180 GLY A CA 1
ATOM 1425 C C . GLY A 1 180 ? -12.489 -5.081 17.968 1.00 58.50 180 GLY A C 1
ATOM 1426 O O . GLY A 1 180 ? -13.184 -6.009 17.575 1.00 58.50 180 GLY A O 1
ATOM 1427 N N . LEU A 1 181 ? -11.704 -5.190 19.048 1.00 57.06 181 LEU A N 1
ATOM 1428 C CA . LEU A 1 181 ? -11.680 -6.357 19.944 1.00 57.06 181 LEU A CA 1
ATOM 1429 C C . LEU A 1 181 ? -12.682 -6.243 21.102 1.00 57.06 181 LEU A C 1
ATOM 1431 O O . LEU A 1 181 ? -13.008 -7.248 21.723 1.00 57.06 181 LEU A O 1
ATOM 1435 N N . THR A 1 182 ? -13.159 -5.036 21.417 1.00 56.56 182 THR A N 1
ATOM 1436 C CA . THR A 1 182 ? -14.062 -4.802 22.556 1.00 56.56 182 THR A CA 1
ATOM 1437 C C . THR A 1 182 ? -15.549 -4.923 22.219 1.00 56.56 182 THR A C 1
ATOM 1439 O O . THR A 1 182 ? -16.356 -4.917 23.139 1.00 56.56 182 THR A O 1
ATOM 1442 N N . ASP A 1 183 ? -15.910 -5.073 20.941 1.00 51.62 183 ASP A N 1
ATOM 1443 C CA . ASP A 1 183 ? -17.302 -5.236 20.472 1.00 51.62 183 ASP A CA 1
ATOM 1444 C C . ASP A 1 183 ? -17.781 -6.710 20.448 1.00 51.62 183 ASP A C 1
ATOM 1446 O O . ASP A 1 183 ? -18.883 -6.998 19.988 1.00 51.62 183 ASP A O 1
ATOM 1450 N N . GLU A 1 184 ? -16.969 -7.659 20.938 1.00 50.72 184 GLU A N 1
ATOM 1451 C CA . GLU A 1 184 ? -17.302 -9.098 21.002 1.00 50.72 184 GLU A CA 1
ATOM 1452 C C . GLU A 1 184 ? -17.719 -9.604 22.407 1.00 50.72 184 GLU A C 1
ATOM 1454 O O . GLU A 1 184 ? -17.716 -10.815 22.638 1.00 50.72 184 GLU A O 1
ATOM 1459 N N . PHE A 1 185 ? -18.107 -8.728 23.346 1.00 41.84 185 PHE A N 1
ATOM 1460 C CA . PHE A 1 185 ? -18.572 -9.125 24.691 1.00 41.84 185 PHE A CA 1
ATOM 1461 C C . PHE A 1 185 ? -19.980 -8.634 25.035 1.00 41.84 185 PHE A C 1
ATOM 1463 O O . PHE A 1 185 ? -20.247 -7.423 24.879 1.00 41.84 185 PHE A O 1
#

Foldseek 3Di:
DDDDDDDDDDDDDDDDDDDDDDDDDDDDDDDDDDDDDDDDDDPPPPPPDPPPPPPDDDDDDDDDDDDDDDPDDPDPPDDDDPDDDDLVVLVVVLVVCVVVVVLVVSVVSLVPDDPVSNLPLVNVLSNLVSCVVVVVLVVNQVVCVVPVVVSLVVCVVVPDVSNVVSVVSNVVSVVSVVVVVVVPD

pLDDT: mean 70.98, std 23.59, range [33.38, 97.88]

Organism: NCBI:txid87230

Sequence (185 aa):
MSDILYIGNDEYTEQPESESSQPQNELAGDSKRDCSPTKEDDTKSGFIFRNEKSLAAPISEREIANFAETPGSTGSMEVTFDCEYDLETYLEDFSRLMRKGKFDAAKDLFQSCPSDLRDHPEFVLDFVDALLKQGAYKTLIDFAADKESILLQQLSDCGQIPIQYLRSVFELGRLRAFVGLTDEF

Radius of gyration: 35.63 Å; chains: 1; bounding box: 101×87×80 Å

Secondary structure (DSSP, 8-state):
---------------------PPPP-------------------------------PPP-----------S---------------HHHHHHHHHHHHHTT-HHHHHHHHHHS-HHHHT-HHHHHHHHHHHHHHT-HHHHHHHHHHHHHHHHHHGGGG-HHHHHHHHHHHHHHHHHHHHTTGGG-